Protein AF-A0A315VC39-F1 (afdb_monomer_lite)

Sequence (199 aa):
MATKISHNAKEEEEQSIMERCRGFKTTPVTDISVLEEKKDEMSTKMEMLIMETQAEFCKALEEVDGGTFKVNKWQRKEGSKQWWFGGGTDLTPVYIDREDAFLFHNTLKEACDKHHPKYYADFKKWYSSISDSDVSTSAYVYVEFNLMYDRGIKFGLSMPGCRVLMSLPLTARWEFMHEPGKGSREAEMLEVLRNPKEW

Organism: Gambusia affinis (NCBI:txid33528)

Foldseek 3Di:
DDDDDDPPPPPPPPPQLVVLQVLFPDHFPDDSVVLNVPVPDPVSVVSSVVRNVVSVVQVVVCVVVVDHDDDDDDDDPDDDDDDDDDDDDDDQDQFDDPVVVCVVLVVVCVVVVVPPNCVSVVVVVVVVVLLQPPQAHGLVSQVCCLVPPDPVSVVQVVDPPRDNCPSRDPDDDDDPPDDDDPPDRSVVSRVCSNPPDDD

InterPro domains:
  IPR001260 Coproporphyrinogen III oxidase, aerobic [PF01218] (80-126)
  IPR001260 Coproporphyrinogen III oxidase, aerobic [PF01218] (142-199)
  IPR001260 Coproporphyrinogen III oxidase, aerobic [PTHR10755] (142-199)
  IPR036406 Oxygen-dependent coproporphyrinogen III oxidase superfamily [G3DSA:3.40.1500.10] (3-79)
  IPR036406 Oxygen-dependent coproporphyrinogen III oxidase superfamily [G3DSA:3.40.1500.10] (80-132)
  IPR036406 Oxygen-dependent coproporphyrinogen III oxidase superfamily [G3DSA:3.40.1500.10] (140-199)
  IPR036406 Oxygen-dependent coproporphyrinogen III oxidase superfamily [SSF102886] (39-199)

Radius of gyration: 21.46 Å; chains: 1; bounding box: 67×35×52 Å

Secondary structure (DSSP, 8-state):
----------------HHHHGGGSSS--SS-HHHHHHTTTSHHHHHHHHHHHHHHHHHHHHHHHH---PPP-----S----------------SS--HHHHHHHHHHHHHHHHTT-TTHHHHHHHHHHHHH-S---STTHHHHHHHHHT-HHHHHHHTSTT---GGGS-S-----TT--PPTTSHHHHHHHHHHSPPP-

pLDDT: mean 80.98, std 16.84, range [29.36, 96.0]

Structure (mmCIF, N/CA/C/O backbone):
data_AF-A0A315VC39-F1
#
_entry.id   AF-A0A315VC39-F1
#
loop_
_atom_site.group_PDB
_atom_site.id
_atom_site.type_symbol
_atom_site.label_atom_id
_atom_site.label_alt_id
_atom_site.label_comp_id
_atom_site.label_asym_id
_atom_site.label_entity_id
_atom_site.label_seq_id
_atom_site.pdbx_PDB_ins_code
_atom_site.Cartn_x
_atom_site.Cartn_y
_atom_site.Cartn_z
_atom_site.occupancy
_atom_site.B_iso_or_equiv
_atom_site.auth_seq_id
_atom_site.auth_comp_id
_atom_site.auth_asym_id
_atom_site.auth_atom_id
_atom_site.pdbx_PDB_model_num
ATOM 1 N N . MET A 1 1 ? -40.434 -15.099 -20.530 1.00 34.69 1 MET A N 1
ATOM 2 C CA . MET A 1 1 ? -40.446 -15.807 -19.234 1.00 34.69 1 MET A CA 1
ATOM 3 C C . MET A 1 1 ? -39.282 -15.265 -18.427 1.00 34.69 1 MET A C 1
ATOM 5 O O . MET A 1 1 ? -38.144 -15.495 -18.804 1.00 34.69 1 MET A O 1
ATOM 9 N N . ALA A 1 2 ? -39.570 -14.416 -17.442 1.00 29.36 2 ALA A N 1
ATOM 10 C CA . ALA A 1 2 ? -38.561 -13.735 -16.641 1.00 29.36 2 ALA A CA 1
ATOM 11 C C . ALA A 1 2 ? -38.120 -14.659 -15.503 1.00 29.36 2 ALA A C 1
ATOM 13 O O . ALA A 1 2 ? -38.897 -14.939 -14.588 1.00 29.36 2 ALA A O 1
ATOM 14 N N . THR A 1 3 ? -36.892 -15.162 -15.580 1.00 30.89 3 THR A N 1
ATOM 15 C CA . THR A 1 3 ? -36.282 -15.937 -14.502 1.00 30.89 3 THR A CA 1
ATOM 16 C C . THR A 1 3 ? -35.921 -14.964 -13.384 1.00 30.89 3 THR A C 1
ATOM 18 O O . THR A 1 3 ? -34.994 -14.169 -13.516 1.00 30.89 3 THR A O 1
ATOM 21 N N . LYS A 1 4 ? -36.709 -14.976 -12.305 1.00 33.59 4 LYS A N 1
ATOM 22 C CA . LYS A 1 4 ? -36.406 -14.251 -11.068 1.00 33.59 4 LYS A CA 1
ATOM 23 C C . LYS A 1 4 ? -35.075 -14.765 -10.521 1.00 33.59 4 LYS A C 1
ATOM 25 O O . LYS A 1 4 ? -35.003 -15.899 -10.059 1.00 33.59 4 LYS A O 1
ATOM 30 N N . ILE A 1 5 ? -34.041 -13.932 -10.570 1.00 35.00 5 ILE A N 1
ATOM 31 C CA . ILE A 1 5 ? -32.823 -14.134 -9.786 1.00 35.00 5 ILE A CA 1
ATOM 32 C C . ILE A 1 5 ? -33.211 -13.820 -8.341 1.00 35.00 5 ILE A C 1
ATOM 34 O O . ILE A 1 5 ? -33.623 -12.704 -8.027 1.00 35.00 5 ILE A O 1
ATOM 38 N N . SER A 1 6 ? -33.177 -14.834 -7.480 1.00 30.20 6 SER A N 1
ATOM 39 C CA . SER A 1 6 ? -33.405 -14.671 -6.049 1.00 30.20 6 SER A CA 1
ATOM 40 C C . SER A 1 6 ? -32.338 -13.739 -5.481 1.00 30.20 6 SER A C 1
ATOM 42 O O . SER A 1 6 ? -31.152 -14.070 -5.509 1.00 30.20 6 SER A O 1
ATOM 44 N N . HIS A 1 7 ? -32.757 -12.596 -4.941 1.00 31.64 7 HIS A N 1
ATOM 45 C CA . HIS A 1 7 ? -31.944 -11.833 -4.002 1.00 31.64 7 HIS A CA 1
ATOM 46 C C . HIS A 1 7 ? -31.714 -12.707 -2.763 1.00 31.64 7 HIS A C 1
ATOM 48 O O . HIS A 1 7 ? -32.516 -12.700 -1.835 1.00 31.64 7 HIS A O 1
ATOM 54 N N . ASN A 1 8 ? -30.624 -13.473 -2.749 1.00 31.05 8 ASN A N 1
ATOM 55 C CA . ASN A 1 8 ? -30.029 -13.929 -1.500 1.00 31.05 8 ASN A CA 1
ATOM 56 C C . ASN A 1 8 ? -29.275 -12.731 -0.919 1.00 31.05 8 ASN A C 1
ATOM 58 O O . ASN A 1 8 ? -28.063 -12.603 -1.073 1.00 31.05 8 ASN A O 1
ATOM 62 N N . ALA A 1 9 ? -30.019 -11.820 -0.293 1.00 32.53 9 ALA A N 1
ATOM 63 C CA . ALA A 1 9 ? -29.452 -10.981 0.745 1.00 32.53 9 ALA A CA 1
ATOM 64 C C . ALA A 1 9 ? -29.111 -11.935 1.895 1.00 32.53 9 ALA A C 1
ATOM 66 O O . ALA A 1 9 ? -29.980 -12.324 2.670 1.00 32.53 9 ALA A O 1
ATOM 67 N N . LYS A 1 10 ? -27.866 -12.416 1.927 1.00 32.00 10 LYS A N 1
ATOM 68 C CA . LYS A 1 10 ? -27.321 -12.985 3.152 1.00 32.00 10 LYS A CA 1
ATOM 69 C C . LYS A 1 10 ? -27.254 -11.823 4.135 1.00 32.00 10 LYS A C 1
ATOM 71 O O . LYS A 1 10 ? -26.443 -10.922 3.953 1.00 32.00 10 LYS A O 1
ATOM 76 N N . GLU A 1 11 ? -28.154 -11.815 5.110 1.00 32.41 11 GLU A N 1
ATOM 77 C CA . GLU A 1 11 ? -27.909 -11.131 6.373 1.00 32.41 11 GLU A CA 1
ATOM 78 C C . GLU A 1 11 ? -26.616 -11.743 6.924 1.00 32.41 11 GLU A C 1
ATOM 80 O O . GLU A 1 11 ? -26.587 -12.905 7.330 1.00 32.41 11 GLU A O 1
ATOM 85 N N . GLU A 1 12 ? -25.507 -11.017 6.789 1.00 41.09 12 GLU A N 1
ATOM 86 C CA . GLU A 1 12 ? -24.265 -11.354 7.469 1.00 41.09 12 GLU A CA 1
ATOM 87 C C . GLU A 1 12 ? -24.552 -11.241 8.965 1.00 41.09 12 GLU A C 1
ATOM 89 O O . GLU A 1 12 ? -24.760 -10.148 9.489 1.00 41.09 12 GLU A O 1
ATOM 94 N N . GLU A 1 13 ? -24.648 -12.388 9.634 1.00 43.62 13 GLU A N 1
ATOM 95 C CA . GLU A 1 13 ? -24.664 -12.478 11.090 1.00 43.62 13 GLU A CA 1
ATOM 96 C C . GLU A 1 13 ? -23.461 -11.667 11.593 1.00 43.62 13 GLU A C 1
ATOM 98 O O . GLU A 1 13 ? -22.317 -12.007 11.283 1.00 43.62 13 GLU A O 1
ATOM 103 N N . GLU A 1 14 ? -23.718 -10.537 12.260 1.00 54.19 14 GLU A N 1
ATOM 104 C CA . GLU A 1 14 ? -22.685 -9.593 12.691 1.00 54.19 14 GLU A CA 1
ATOM 105 C C . GLU A 1 14 ? -21.798 -10.306 13.724 1.00 54.19 14 GLU A C 1
ATOM 107 O O . GLU A 1 14 ? -22.099 -10.329 14.919 1.00 54.19 14 GLU A O 1
ATOM 112 N N . GLN A 1 15 ? -20.740 -10.974 13.245 1.00 64.00 15 GLN A N 1
ATOM 113 C CA . GLN A 1 15 ? -19.794 -11.697 14.088 1.00 64.00 15 GLN A CA 1
ATOM 114 C C . GLN A 1 15 ? -19.289 -10.749 15.170 1.00 64.00 15 GLN A C 1
ATOM 116 O O . GLN A 1 15 ? -18.904 -9.609 14.886 1.00 64.00 15 GLN A O 1
ATOM 121 N N . SER A 1 16 ? -19.288 -11.226 16.418 1.00 83.88 16 SER A N 1
ATOM 122 C CA . SER A 1 16 ? -18.772 -10.452 17.545 1.00 83.88 16 SER A CA 1
ATOM 123 C C . SER A 1 16 ? -17.365 -9.945 17.215 1.00 83.88 16 SER A C 1
ATOM 125 O O . SER A 1 16 ? -16.544 -10.676 16.654 1.00 83.88 16 SER A O 1
ATOM 127 N N . ILE A 1 17 ? -17.066 -8.696 17.584 1.00 83.94 17 ILE A N 1
ATOM 128 C CA . ILE A 1 17 ? -15.733 -8.096 17.409 1.00 83.94 17 ILE A CA 1
ATOM 129 C C . ILE A 1 17 ? -14.657 -9.023 17.981 1.00 83.94 17 ILE A C 1
ATOM 131 O O . ILE A 1 17 ? -13.616 -9.219 17.358 1.00 83.94 17 ILE A O 1
ATOM 135 N N . MET A 1 18 ? -14.942 -9.674 19.110 1.00 85.38 18 MET A N 1
ATOM 136 C CA . MET A 1 18 ? -14.052 -10.650 19.728 1.00 85.38 18 MET A CA 1
ATOM 137 C C . MET A 1 18 ? -13.702 -11.827 18.806 1.00 85.38 18 MET A C 1
ATOM 139 O O . MET A 1 18 ? -12.571 -12.313 18.838 1.00 85.38 18 MET A O 1
ATOM 143 N N . GLU A 1 19 ? -14.647 -12.301 17.996 1.00 87.94 19 GLU A N 1
ATOM 144 C CA . GLU A 1 19 ? -14.419 -13.393 17.050 1.00 87.94 19 GLU A CA 1
ATOM 145 C C . GLU A 1 19 ? -13.561 -12.934 15.871 1.00 87.94 19 GLU A C 1
ATOM 147 O O . GLU A 1 19 ? -12.564 -13.586 15.556 1.00 87.94 19 GLU A O 1
ATOM 152 N N . ARG A 1 20 ? -13.862 -11.757 15.311 1.00 89.62 20 ARG A N 1
ATOM 153 C CA . ARG A 1 20 ? -13.064 -11.129 14.243 1.00 89.62 20 ARG A CA 1
ATOM 154 C C . ARG A 1 20 ? -11.616 -10.905 14.680 1.00 89.62 20 ARG A C 1
ATOM 156 O O . ARG A 1 20 ? -10.685 -11.228 13.944 1.00 89.62 20 ARG A O 1
ATOM 163 N N . CYS A 1 21 ? -11.407 -10.474 15.927 1.00 88.69 21 CYS A N 1
ATOM 164 C CA . CYS A 1 21 ? -10.072 -10.271 16.492 1.00 88.69 21 CYS A CA 1
ATOM 165 C C . CYS A 1 21 ? -9.205 -11.540 16.540 1.00 88.69 21 CYS A C 1
ATOM 167 O O . CYS A 1 21 ? -7.982 -11.422 16.610 1.00 88.69 21 CYS A O 1
ATOM 169 N N . ARG A 1 22 ? -9.787 -12.748 16.487 1.00 89.19 22 ARG A N 1
ATOM 170 C CA . ARG A 1 22 ? -9.010 -14.003 16.442 1.00 89.19 22 ARG A CA 1
ATOM 171 C C . ARG A 1 22 ? -8.258 -14.180 15.128 1.00 89.19 22 ARG A C 1
ATOM 173 O O . ARG A 1 22 ? -7.247 -14.875 15.110 1.00 89.19 22 ARG A O 1
ATOM 180 N N . GLY A 1 23 ? -8.743 -13.566 14.049 1.00 88.62 23 GLY A N 1
ATOM 181 C CA . GLY A 1 23 ? -8.080 -13.582 12.747 1.00 88.62 23 GLY A CA 1
ATOM 182 C C . GLY A 1 23 ? -6.867 -12.654 12.671 1.00 88.62 23 GLY A C 1
ATOM 183 O O . GLY A 1 23 ? -6.089 -12.747 11.725 1.00 88.62 23 GLY A O 1
ATOM 184 N N . PHE A 1 24 ? -6.684 -11.761 13.646 1.00 92.31 24 PHE A N 1
ATOM 185 C CA . PHE A 1 24 ? -5.644 -10.741 13.588 1.00 92.31 24 PHE A CA 1
ATOM 186 C C . PHE A 1 24 ? -4.269 -11.297 13.939 1.00 92.31 24 PHE A C 1
ATOM 188 O O . PHE A 1 24 ? -4.113 -12.203 14.755 1.00 92.31 24 PHE A O 1
ATOM 195 N N . LYS A 1 25 ? -3.230 -10.670 13.381 1.00 89.38 25 LYS A N 1
ATOM 196 C CA . LYS A 1 25 ? -1.835 -10.966 13.737 1.00 89.38 25 LYS A CA 1
ATOM 197 C C . LYS A 1 25 ? -1.485 -10.538 15.170 1.00 89.38 25 LYS A C 1
ATOM 199 O O . LYS A 1 25 ? -0.493 -11.005 15.723 1.00 89.38 25 LYS A O 1
ATOM 204 N N . THR A 1 26 ? -2.262 -9.634 15.769 1.00 91.19 26 THR A N 1
ATOM 205 C CA . THR A 1 26 ? -2.073 -9.142 17.141 1.00 91.19 26 THR A CA 1
ATOM 206 C C . THR A 1 26 ? -3.379 -8.633 17.738 1.00 91.19 26 THR A C 1
ATOM 208 O O . THR A 1 26 ? -4.357 -8.433 17.023 1.00 91.19 26 THR A O 1
ATOM 211 N N . THR A 1 27 ? -3.393 -8.387 19.049 1.00 90.50 27 THR A N 1
ATOM 212 C CA . THR A 1 27 ? -4.543 -7.763 19.713 1.00 90.50 27 THR A CA 1
ATOM 213 C C . THR A 1 27 ? -4.715 -6.309 19.264 1.00 90.50 27 THR A C 1
ATOM 215 O O . THR A 1 27 ? -3.698 -5.629 19.062 1.00 90.50 27 THR A O 1
ATOM 218 N N . PRO A 1 28 ? -5.958 -5.798 19.170 1.00 90.62 28 PRO A N 1
ATOM 219 C CA . PRO A 1 28 ? -6.212 -4.415 18.774 1.00 90.62 28 PRO A CA 1
ATOM 220 C C . PRO A 1 28 ? -5.494 -3.372 19.624 1.00 90.62 28 PRO A C 1
ATOM 222 O O . PRO A 1 28 ? -5.026 -3.653 20.735 1.00 90.62 28 PRO A O 1
ATOM 225 N N . VAL A 1 29 ? -5.319 -2.177 19.061 1.00 89.06 29 VAL A N 1
ATOM 226 C CA . VAL A 1 29 ? -4.661 -1.069 19.763 1.00 89.06 29 VAL A CA 1
ATOM 227 C C . VAL A 1 29 ? -5.570 -0.580 20.882 1.00 89.06 29 VAL A C 1
ATOM 229 O O . VAL A 1 29 ? -5.093 -0.366 21.997 1.00 89.06 29 VAL A O 1
ATOM 232 N N . THR A 1 30 ? -6.860 -0.455 20.586 1.00 89.25 30 THR A N 1
ATOM 233 C CA . THR A 1 30 ? -7.917 -0.136 21.543 1.00 89.25 30 THR A CA 1
ATOM 234 C C . THR A 1 30 ? -8.404 -1.405 22.247 1.00 89.25 30 THR A C 1
ATOM 236 O O . THR A 1 30 ? -8.471 -2.476 21.647 1.00 89.25 30 THR A O 1
ATOM 239 N N . ASP A 1 31 ? -8.758 -1.309 23.529 1.00 90.25 31 ASP A N 1
ATOM 240 C CA . ASP A 1 31 ? -9.320 -2.443 24.268 1.00 90.25 31 ASP A CA 1
ATOM 241 C C . ASP A 1 31 ? -10.616 -2.961 23.625 1.00 90.25 31 ASP A C 1
ATOM 243 O O . ASP A 1 31 ? -11.494 -2.186 23.242 1.00 90.25 31 ASP A O 1
ATOM 247 N N . ILE A 1 32 ? -10.759 -4.289 23.554 1.00 90.25 32 ILE A N 1
ATOM 248 C CA . ILE A 1 32 ? -11.881 -4.958 22.869 1.00 90.25 32 ILE A CA 1
ATOM 249 C C . ILE A 1 32 ? -13.232 -4.539 23.461 1.00 90.25 32 ILE A C 1
ATOM 251 O O . ILE A 1 32 ? -14.173 -4.308 22.712 1.00 90.25 32 ILE A O 1
ATOM 255 N N . SER A 1 33 ? -13.321 -4.360 24.782 1.00 91.31 33 SER A N 1
ATOM 256 C CA . SER A 1 33 ? -14.550 -3.896 25.439 1.00 91.31 33 SER A CA 1
ATOM 257 C C . SER A 1 33 ? -14.991 -2.511 24.959 1.00 91.31 33 SER A C 1
ATOM 259 O O . SER A 1 33 ? -16.181 -2.265 24.786 1.00 91.31 33 SER A O 1
ATOM 261 N N . VAL A 1 34 ? -14.037 -1.613 24.698 1.00 91.56 34 VAL A N 1
ATOM 262 C CA . VAL A 1 34 ? -14.310 -0.264 24.186 1.00 91.56 34 VAL A CA 1
ATOM 263 C C . VAL A 1 34 ? -14.722 -0.319 22.717 1.00 91.56 34 VAL A C 1
ATOM 265 O O . VAL A 1 34 ? -15.595 0.441 22.298 1.00 91.56 34 VAL A O 1
ATOM 268 N N . LEU A 1 35 ? -14.120 -1.221 21.935 1.00 90.88 35 LEU A N 1
ATOM 269 C CA . LEU A 1 35 ? -14.520 -1.458 20.547 1.00 90.88 35 LEU A CA 1
ATOM 270 C C . LEU A 1 35 ? -15.945 -2.024 20.472 1.00 90.88 35 LEU A C 1
ATOM 272 O O . LEU A 1 35 ? -16.724 -1.586 19.633 1.00 90.88 35 LEU A O 1
ATOM 276 N N . GLU A 1 36 ? -16.318 -2.933 21.372 1.00 91.19 36 GLU A N 1
ATOM 277 C CA . GLU A 1 36 ? -17.686 -3.459 21.464 1.00 91.19 36 GLU A CA 1
ATOM 278 C C . GLU A 1 36 ? -18.698 -2.380 21.860 1.00 91.19 36 GLU A C 1
ATOM 280 O O . GLU A 1 36 ? -19.743 -2.260 21.219 1.00 91.19 36 GLU A O 1
ATOM 285 N N . GLU A 1 37 ? -18.375 -1.550 22.855 1.00 93.00 37 GLU A N 1
ATOM 286 C CA . GLU A 1 37 ? -19.230 -0.433 23.275 1.00 93.00 37 GLU A CA 1
ATOM 287 C C . GLU A 1 37 ? -19.446 0.579 22.138 1.00 93.00 37 GLU A C 1
ATOM 289 O O . GLU A 1 37 ? -20.543 1.107 21.960 1.00 93.00 37 GLU A O 1
ATOM 294 N N . LYS A 1 38 ? -18.402 0.840 21.344 1.00 92.81 38 LYS A N 1
ATOM 295 C CA . LYS A 1 38 ? -18.392 1.852 20.279 1.00 92.81 38 LYS A CA 1
ATOM 296 C C . LYS A 1 38 ? -18.348 1.233 18.888 1.00 92.81 38 LYS A C 1
ATOM 298 O O . LYS A 1 38 ? -17.705 1.791 17.998 1.00 92.81 38 LYS A O 1
ATOM 303 N N . LYS A 1 39 ? -19.018 0.098 18.681 1.00 91.06 39 LYS A N 1
ATOM 304 C CA . LYS A 1 39 ? -18.953 -0.656 17.415 1.00 91.06 39 LYS A CA 1
ATOM 305 C C . LYS A 1 39 ? -19.370 0.157 16.186 1.00 91.06 39 LYS A C 1
ATOM 307 O O . LYS A 1 39 ? -18.843 -0.040 15.093 1.00 91.06 39 LYS A O 1
ATOM 312 N N . ASP A 1 40 ? -20.282 1.108 16.374 1.00 91.00 40 ASP A N 1
ATOM 313 C CA . ASP A 1 40 ? -20.830 1.915 15.287 1.00 91.00 40 ASP A CA 1
ATOM 314 C C . ASP A 1 40 ? -19.989 3.141 14.926 1.00 91.00 40 ASP A C 1
ATOM 316 O O . ASP A 1 40 ? -20.160 3.693 13.832 1.00 91.00 40 ASP A O 1
ATOM 320 N N . GLU A 1 41 ? -19.055 3.525 15.799 1.00 92.75 41 GLU A N 1
ATOM 321 C CA . GLU A 1 41 ? -18.176 4.671 15.598 1.00 92.75 41 GLU A CA 1
ATOM 322 C C . GLU A 1 41 ? -17.185 4.420 14.460 1.00 92.75 41 GLU A C 1
ATOM 324 O O . GLU A 1 41 ? -16.603 3.340 14.317 1.00 92.75 41 GLU A O 1
ATOM 329 N N . MET A 1 42 ? -16.932 5.463 13.667 1.00 90.38 42 MET A N 1
ATOM 330 C CA . MET A 1 42 ? -16.032 5.373 12.515 1.00 90.38 42 MET A CA 1
ATOM 331 C C . MET A 1 42 ? -14.609 4.969 12.923 1.00 90.38 42 MET A C 1
ATOM 333 O O . MET A 1 42 ? -13.941 4.247 12.190 1.00 90.38 42 MET A O 1
ATOM 337 N N . SER A 1 43 ? -14.151 5.387 14.108 1.00 89.94 43 SER A N 1
ATOM 338 C CA . SER A 1 43 ? -12.844 4.988 14.639 1.00 89.94 43 SER A CA 1
ATOM 339 C C . SER A 1 43 ? -12.735 3.481 14.851 1.00 89.94 43 SER A C 1
ATOM 341 O O . SER A 1 43 ? -11.712 2.897 14.512 1.00 89.94 43 SER A O 1
ATOM 343 N N . THR A 1 44 ? -13.792 2.855 15.372 1.00 91.94 44 THR A N 1
ATOM 344 C CA . THR A 1 44 ? -13.836 1.410 15.619 1.00 91.94 44 THR A CA 1
ATOM 345 C C . THR A 1 44 ? -13.893 0.653 14.302 1.00 91.94 44 THR A C 1
ATOM 347 O O . THR A 1 44 ? -13.102 -0.258 14.077 1.00 91.94 44 THR A O 1
ATOM 350 N N . LYS A 1 45 ? -14.770 1.087 13.390 1.00 93.38 45 LYS A N 1
ATOM 351 C CA . LYS A 1 45 ? -14.894 0.501 12.049 1.00 93.38 45 LYS A CA 1
ATOM 352 C C . LYS A 1 45 ? -13.577 0.568 11.277 1.00 93.38 45 LYS A C 1
ATOM 354 O O . LYS A 1 45 ? -13.176 -0.424 10.677 1.00 93.38 45 LYS A O 1
ATOM 359 N N . MET A 1 46 ? -12.883 1.706 11.337 1.00 93.50 46 MET A N 1
ATOM 360 C CA . MET A 1 46 ? -11.596 1.887 10.667 1.00 93.50 46 MET A CA 1
ATOM 361 C C . MET A 1 46 ? -10.475 1.071 11.319 1.00 93.50 46 MET A C 1
ATOM 363 O O . MET A 1 46 ? -9.669 0.488 10.600 1.00 93.50 46 MET A O 1
ATOM 367 N N . GLU A 1 47 ? -10.415 0.994 12.654 1.00 92.62 47 GLU A N 1
ATOM 368 C CA . GLU A 1 47 ? -9.428 0.147 13.340 1.00 92.62 47 GLU A CA 1
ATOM 369 C C . GLU A 1 47 ? -9.604 -1.321 12.937 1.00 92.62 47 GLU A C 1
ATOM 371 O O . GLU A 1 47 ? -8.637 -1.956 12.518 1.00 92.62 47 GLU A O 1
ATOM 376 N N . MET A 1 48 ? -10.842 -1.824 12.958 1.00 92.88 48 MET A N 1
ATOM 377 C CA . MET A 1 48 ? -11.149 -3.192 12.535 1.00 92.88 48 MET A CA 1
ATOM 378 C C . MET A 1 48 ? -10.780 -3.433 11.068 1.00 92.88 48 MET A C 1
ATOM 380 O O . MET A 1 48 ? -10.078 -4.398 10.782 1.00 92.88 48 MET A O 1
ATOM 384 N N . LEU A 1 49 ? -11.150 -2.520 10.161 1.00 94.00 49 LEU A N 1
ATOM 385 C CA . LEU A 1 49 ? -10.808 -2.611 8.737 1.00 94.00 49 LEU A CA 1
ATOM 386 C C . LEU A 1 49 ? -9.292 -2.696 8.507 1.00 94.00 49 LEU A C 1
ATOM 388 O O . LEU A 1 49 ? -8.828 -3.537 7.738 1.00 94.00 49 LEU A O 1
ATOM 392 N N . ILE A 1 50 ? -8.507 -1.834 9.165 1.00 93.38 50 ILE A N 1
ATOM 393 C CA . ILE A 1 50 ? -7.042 -1.822 9.026 1.00 93.38 50 ILE A CA 1
ATOM 394 C C . ILE A 1 50 ? -6.445 -3.137 9.533 1.00 93.38 50 ILE A C 1
ATOM 396 O O . ILE A 1 50 ? -5.545 -3.689 8.900 1.00 93.38 50 ILE A O 1
ATOM 400 N N . MET A 1 51 ? -6.925 -3.638 10.672 1.00 92.81 51 MET A N 1
ATOM 401 C CA . MET A 1 51 ? -6.419 -4.877 11.262 1.00 92.81 51 MET A CA 1
ATOM 402 C C . MET A 1 51 ? -6.769 -6.114 10.436 1.00 92.81 51 MET A C 1
ATOM 404 O O . MET A 1 51 ? -5.918 -6.988 10.268 1.00 92.81 51 MET A O 1
ATOM 408 N N . GLU A 1 52 ? -7.981 -6.166 9.889 1.00 94.12 52 GLU A N 1
ATOM 409 C CA . GLU A 1 52 ? -8.423 -7.214 8.963 1.00 94.12 52 GLU A CA 1
ATOM 410 C C . GLU A 1 52 ? -7.573 -7.211 7.704 1.00 94.12 52 GLU A C 1
ATOM 412 O O . GLU A 1 52 ? -6.945 -8.218 7.382 1.00 94.12 52 GLU A O 1
ATOM 417 N N . THR A 1 53 ? -7.450 -6.044 7.072 1.00 93.75 53 THR A N 1
ATOM 418 C CA . THR A 1 53 ? -6.644 -5.873 5.860 1.00 93.75 53 THR A CA 1
ATOM 419 C C . THR A 1 53 ? -5.188 -6.271 6.111 1.00 93.75 53 THR A C 1
ATOM 421 O O . THR A 1 53 ? -4.586 -6.969 5.298 1.00 93.75 53 THR A O 1
ATOM 424 N N . GLN A 1 54 ? -4.608 -5.888 7.257 1.00 94.50 54 GLN A N 1
ATOM 425 C CA . GLN A 1 54 ? -3.255 -6.304 7.636 1.00 94.50 54 GLN A CA 1
ATOM 426 C C . GLN A 1 54 ? -3.144 -7.828 7.746 1.00 94.50 54 GLN A C 1
ATOM 428 O O . GLN A 1 54 ? -2.178 -8.412 7.256 1.00 94.50 54 GLN A O 1
ATOM 433 N N . ALA A 1 55 ? -4.094 -8.469 8.425 1.00 93.88 55 ALA A N 1
ATOM 434 C CA . ALA A 1 55 ? -4.061 -9.906 8.644 1.00 93.88 55 ALA A CA 1
ATOM 435 C C . ALA A 1 55 ? -4.193 -10.682 7.329 1.00 93.88 55 ALA A C 1
ATOM 437 O O . ALA A 1 55 ? -3.403 -11.597 7.088 1.00 93.88 55 ALA A O 1
ATOM 438 N N . GLU A 1 56 ? -5.133 -10.279 6.473 1.00 95.12 56 GLU A N 1
ATOM 439 C CA . GLU A 1 56 ? -5.342 -10.856 5.144 1.00 95.12 56 GLU A CA 1
ATOM 440 C C . GLU A 1 56 ? -4.108 -10.686 4.260 1.00 95.12 56 GLU A C 1
ATOM 442 O O . GLU A 1 56 ? -3.628 -11.661 3.683 1.00 95.12 56 GLU A O 1
ATOM 447 N N . PHE A 1 57 ? -3.534 -9.481 4.221 1.00 94.50 57 PHE A N 1
ATOM 448 C CA . PHE A 1 57 ? -2.357 -9.199 3.405 1.00 94.50 57 PHE A CA 1
ATOM 449 C C . PHE A 1 57 ? -1.133 -9.994 3.869 1.00 94.50 57 PHE A C 1
ATOM 451 O O . PHE A 1 57 ? -0.457 -10.630 3.061 1.00 94.50 57 PHE A O 1
ATOM 458 N N . CYS A 1 58 ? -0.864 -10.027 5.179 1.00 93.69 58 CYS A N 1
ATOM 459 C CA . CYS A 1 58 ? 0.228 -10.836 5.714 1.00 93.69 58 CYS A CA 1
ATOM 460 C C . CYS A 1 58 ? 0.017 -12.324 5.431 1.00 93.69 58 CYS A C 1
ATOM 462 O O . CYS A 1 58 ? 0.975 -13.001 5.080 1.00 93.69 58 CYS A O 1
ATOM 464 N N . LYS A 1 59 ? -1.210 -12.837 5.572 1.00 94.62 59 LYS A N 1
ATOM 465 C CA . LYS A 1 59 ? -1.516 -14.241 5.281 1.00 94.62 59 LYS A CA 1
ATOM 466 C C . LYS A 1 59 ? -1.273 -14.571 3.806 1.00 94.62 59 LYS A C 1
ATOM 468 O O . LYS A 1 59 ? -0.579 -15.540 3.523 1.00 94.62 59 LYS A O 1
ATOM 473 N N . ALA A 1 60 ? -1.781 -13.747 2.890 1.00 95.62 60 ALA A N 1
ATOM 474 C CA . ALA A 1 60 ? -1.589 -13.940 1.454 1.00 95.62 60 ALA A CA 1
ATOM 475 C C . ALA A 1 60 ? -0.100 -13.935 1.065 1.00 95.62 60 ALA A C 1
ATOM 477 O O . ALA A 1 60 ? 0.334 -14.760 0.267 1.00 95.62 60 ALA A O 1
ATOM 478 N N . LEU A 1 61 ? 0.705 -13.051 1.665 1.00 94.31 61 LEU A N 1
ATOM 479 C CA . LEU A 1 61 ? 2.150 -13.022 1.424 1.00 94.31 61 LEU A CA 1
ATOM 480 C C . LEU A 1 61 ? 2.883 -14.235 2.013 1.00 94.31 61 LEU A C 1
ATOM 482 O O . LEU A 1 61 ? 3.769 -14.776 1.359 1.00 94.31 61 LEU A O 1
ATOM 486 N N . GLU A 1 62 ? 2.523 -14.684 3.217 1.00 94.56 62 GLU A N 1
ATOM 487 C CA . GLU A 1 62 ? 3.120 -15.881 3.833 1.00 94.56 62 GLU A CA 1
ATOM 488 C C . GLU A 1 62 ? 2.815 -17.155 3.033 1.00 94.56 62 GLU A C 1
ATOM 490 O O . GLU A 1 62 ? 3.670 -18.031 2.933 1.00 94.56 62 GLU A O 1
ATOM 495 N N . GLU A 1 63 ? 1.629 -17.252 2.424 1.00 95.75 63 GLU A N 1
ATOM 496 C CA . GLU A 1 63 ? 1.262 -18.370 1.544 1.00 95.75 63 GLU A CA 1
ATOM 497 C C . GLU A 1 63 ? 2.128 -18.430 0.277 1.00 95.75 63 GLU A C 1
ATOM 499 O O . GLU A 1 63 ? 2.433 -19.521 -0.204 1.00 95.75 63 GLU A O 1
ATOM 504 N N . VAL A 1 64 ? 2.553 -17.274 -0.242 1.00 95.12 64 VAL A N 1
ATOM 505 C CA . VAL A 1 64 ? 3.408 -17.181 -1.436 1.00 95.12 64 VAL A CA 1
ATOM 506 C C . VAL A 1 64 ? 4.890 -17.371 -1.096 1.00 95.12 64 VAL A C 1
ATOM 508 O O . VAL A 1 64 ? 5.592 -18.086 -1.807 1.00 95.12 64 VAL A O 1
ATOM 511 N N . ASP A 1 65 ? 5.374 -16.740 -0.024 1.00 92.31 65 ASP A N 1
ATOM 512 C CA . ASP A 1 65 ? 6.802 -16.694 0.336 1.00 92.31 65 ASP A CA 1
ATOM 513 C C . ASP A 1 65 ? 7.236 -17.876 1.231 1.00 92.31 65 ASP A C 1
ATOM 515 O O . ASP A 1 65 ? 8.418 -18.193 1.354 1.00 92.31 65 ASP A O 1
ATOM 519 N N . GLY A 1 66 ? 6.288 -18.548 1.894 1.00 90.62 66 GLY A N 1
ATOM 520 C CA . GLY A 1 66 ? 6.552 -19.647 2.833 1.00 90.62 66 GLY A CA 1
ATOM 521 C C . GLY A 1 66 ? 7.195 -19.216 4.162 1.00 90.62 66 GLY A C 1
ATOM 522 O O . GLY A 1 66 ? 7.520 -20.064 4.998 1.00 90.62 66 GLY A O 1
ATOM 523 N N . GLY A 1 67 ? 7.399 -17.911 4.365 1.00 91.25 67 GLY A N 1
ATOM 524 C CA . GLY A 1 67 ? 7.899 -17.312 5.602 1.00 91.25 67 GLY A CA 1
ATOM 525 C C . GLY A 1 67 ? 6.791 -16.954 6.598 1.00 91.25 67 GLY A C 1
ATOM 526 O O . GLY A 1 67 ? 5.611 -17.186 6.364 1.00 91.25 67 GLY A O 1
ATOM 527 N N . THR A 1 68 ? 7.176 -16.354 7.728 1.00 92.06 68 THR A N 1
ATOM 528 C CA . THR A 1 68 ? 6.232 -15.798 8.717 1.00 92.06 68 THR A CA 1
ATOM 529 C C . THR A 1 68 ? 6.647 -14.394 9.133 1.00 92.06 68 THR A C 1
ATOM 531 O O . THR A 1 68 ? 7.821 -14.167 9.453 1.00 92.06 68 THR A O 1
ATOM 534 N N . PHE A 1 69 ? 5.696 -13.464 9.219 1.00 93.06 69 PHE A N 1
ATOM 535 C CA . PHE A 1 69 ? 5.968 -12.109 9.696 1.00 93.06 69 PHE A CA 1
ATOM 536 C C . PHE A 1 69 ? 6.219 -12.078 11.207 1.00 93.06 69 PHE A C 1
ATOM 538 O O . PHE A 1 69 ? 5.470 -12.638 12.009 1.00 93.06 69 PHE A O 1
ATOM 545 N N . LYS A 1 70 ? 7.255 -11.341 11.622 1.00 92.50 70 LYS A N 1
ATOM 546 C CA . LYS A 1 70 ? 7.488 -11.027 13.037 1.00 92.50 70 LYS A CA 1
ATOM 547 C C . LYS A 1 70 ? 6.631 -9.835 13.445 1.00 92.50 70 LYS A C 1
ATOM 549 O O . LYS A 1 70 ? 6.817 -8.727 12.948 1.00 92.50 70 LYS A O 1
ATOM 554 N N . VAL A 1 71 ? 5.727 -10.058 14.389 1.00 91.06 71 VAL A N 1
ATOM 555 C CA . VAL A 1 71 ? 4.794 -9.038 14.872 1.00 91.06 71 VAL A CA 1
ATOM 556 C C . VAL A 1 71 ? 5.440 -8.211 15.986 1.00 91.06 71 VAL A C 1
ATOM 558 O O . VAL A 1 71 ? 5.916 -8.757 16.979 1.00 91.06 71 VAL A O 1
ATOM 561 N N . ASN A 1 72 ? 5.436 -6.883 15.843 1.00 87.94 72 ASN A N 1
ATOM 562 C CA . ASN A 1 72 ? 5.943 -5.949 16.852 1.00 87.94 72 ASN A CA 1
ATOM 563 C C . ASN A 1 72 ? 4.882 -4.886 17.184 1.00 87.94 72 ASN A C 1
ATOM 565 O O . ASN A 1 72 ? 4.676 -3.944 16.417 1.00 87.94 72 ASN A O 1
ATOM 569 N N . LYS A 1 73 ? 4.216 -5.044 18.334 1.00 87.19 73 LYS A N 1
ATOM 570 C CA . LYS A 1 73 ? 3.234 -4.088 18.867 1.00 87.19 73 LYS A CA 1
ATOM 571 C C . LYS A 1 73 ? 3.925 -3.081 19.788 1.00 87.19 73 LYS A C 1
ATOM 573 O O . LYS A 1 73 ? 4.720 -3.460 20.643 1.00 87.19 73 LYS A O 1
ATOM 578 N N . TRP A 1 74 ? 3.593 -1.802 19.639 1.00 83.88 74 TRP A N 1
ATOM 579 C CA . TRP A 1 74 ? 4.213 -0.703 20.379 1.00 83.88 74 TRP A CA 1
ATOM 580 C C . TRP A 1 74 ? 3.185 0.395 20.693 1.00 83.88 74 TRP A C 1
ATOM 582 O O . TRP A 1 74 ? 2.124 0.451 20.076 1.00 83.88 74 TRP A O 1
ATOM 592 N N . GLN A 1 75 ? 3.481 1.251 21.675 1.00 80.81 75 GLN A N 1
ATOM 593 C CA . GLN A 1 75 ? 2.578 2.307 22.153 1.00 80.81 75 GLN A CA 1
ATOM 594 C C . GLN A 1 75 ? 3.315 3.642 22.317 1.00 80.81 75 GLN A C 1
ATOM 596 O O . GLN A 1 75 ? 4.532 3.674 22.521 1.00 80.81 75 GLN A O 1
ATOM 601 N N . ARG A 1 76 ? 2.567 4.751 22.254 1.00 78.25 76 ARG A N 1
ATOM 602 C CA . ARG A 1 76 ? 3.053 6.116 22.519 1.00 78.25 76 ARG A CA 1
ATOM 603 C C . ARG A 1 76 ? 2.302 6.754 23.671 1.00 78.25 76 ARG A C 1
ATOM 605 O O . ARG A 1 76 ? 1.133 6.460 23.884 1.00 78.25 76 ARG A O 1
ATOM 612 N N . LYS A 1 77 ? 2.979 7.672 24.364 1.00 77.62 77 LYS A N 1
ATOM 613 C CA . LYS A 1 77 ? 2.390 8.471 25.446 1.00 77.62 77 LYS A CA 1
ATOM 614 C C . LYS A 1 77 ? 1.583 9.676 24.943 1.00 77.62 77 LYS A C 1
ATOM 616 O O . LYS A 1 77 ? 0.699 10.127 25.656 1.00 77.62 77 LYS A O 1
ATOM 621 N N . GLU A 1 78 ? 1.866 10.179 23.740 1.00 73.94 78 GLU A N 1
ATOM 622 C CA . GLU A 1 78 ? 1.273 11.412 23.201 1.00 73.94 78 GLU A CA 1
ATOM 623 C C . GLU A 1 78 ? 0.734 11.235 21.773 1.00 73.94 78 GLU A C 1
ATOM 625 O O . GLU A 1 78 ? 1.314 10.511 20.959 1.00 73.94 78 GLU A O 1
ATOM 630 N N . GLY A 1 79 ? -0.365 11.940 21.482 1.00 64.50 79 GLY A N 1
ATOM 631 C CA . GLY A 1 79 ? -0.977 12.081 20.160 1.00 64.50 79 GLY A CA 1
ATOM 632 C C . GLY A 1 79 ? -2.241 12.945 20.229 1.00 64.50 79 GLY A C 1
ATOM 633 O O . GLY A 1 79 ? -3.168 12.632 20.976 1.00 64.50 79 GLY A O 1
ATOM 634 N N . SER A 1 80 ? -2.289 14.048 19.479 1.00 57.88 80 SER A N 1
ATOM 635 C CA . SER A 1 80 ? -3.510 14.844 19.316 1.00 57.88 80 SER A CA 1
ATOM 636 C C . SER A 1 80 ? -4.438 14.178 18.294 1.00 57.88 80 SER A C 1
ATOM 638 O O . SER A 1 80 ? -3.985 13.624 17.293 1.00 57.88 80 SER A O 1
ATOM 640 N N . LYS A 1 81 ? -5.753 14.200 18.546 1.00 57.62 81 LYS A N 1
ATOM 641 C CA . LYS A 1 81 ? -6.747 13.594 17.647 1.00 57.62 81 LYS A CA 1
ATOM 642 C C . LYS A 1 81 ? -7.206 14.609 16.600 1.00 57.62 81 LYS A C 1
ATOM 644 O O . LYS A 1 81 ? -7.946 15.535 16.918 1.00 57.62 81 LYS A O 1
ATOM 649 N N . GLN A 1 82 ? -6.795 14.401 15.355 1.00 53.81 82 GLN A N 1
ATOM 650 C CA . GLN A 1 82 ? -7.396 14.989 14.154 1.00 53.81 82 GLN A CA 1
ATOM 651 C C . GLN A 1 82 ? -7.644 13.862 13.146 1.00 53.81 82 GLN A C 1
ATOM 653 O O . GLN A 1 82 ? -6.939 12.854 13.187 1.00 53.81 82 GLN A O 1
ATOM 658 N N . TRP A 1 83 ? -8.660 13.993 12.289 1.00 60.19 83 TRP A N 1
ATOM 659 C CA . TRP A 1 83 ? -9.054 12.923 11.371 1.00 60.19 83 TRP A CA 1
ATOM 660 C C . TRP A 1 83 ? -9.248 13.430 9.943 1.00 60.19 83 TRP A C 1
ATOM 662 O O . TRP A 1 83 ? -9.868 14.460 9.697 1.00 60.19 83 TRP A O 1
ATOM 672 N N . TRP A 1 84 ? -8.710 12.662 9.006 1.00 69.69 84 TRP A N 1
ATOM 673 C CA . TRP A 1 84 ? -8.978 12.706 7.576 1.00 69.69 84 TRP A CA 1
ATOM 674 C C . TRP A 1 84 ? -8.687 11.304 7.037 1.00 69.69 84 TRP A C 1
ATOM 676 O O . TR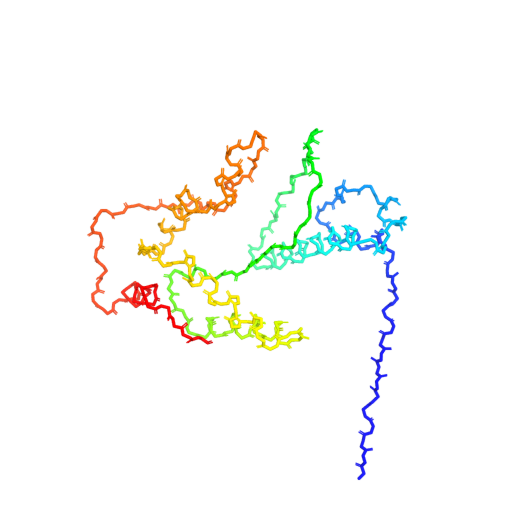P A 1 84 ? -7.834 10.596 7.576 1.00 69.69 84 TRP A O 1
ATOM 686 N N . PHE A 1 85 ? -9.386 10.889 5.985 1.00 84.00 85 PHE A N 1
ATOM 687 C CA . PHE A 1 85 ? -8.997 9.687 5.254 1.00 84.00 85 PHE A CA 1
ATOM 688 C C . PHE A 1 85 ? -7.904 10.051 4.255 1.00 84.00 85 PHE A C 1
ATOM 690 O O . PHE A 1 85 ? -7.957 11.095 3.606 1.00 84.00 85 PHE A O 1
ATOM 697 N N . GLY A 1 86 ? -6.902 9.192 4.148 1.00 81.56 86 GLY A N 1
ATOM 698 C CA . GLY A 1 86 ? -5.820 9.330 3.189 1.00 81.56 86 GLY A CA 1
ATOM 699 C C . GLY A 1 86 ? -5.209 7.963 2.947 1.00 81.56 86 GLY A C 1
ATOM 700 O O . GLY A 1 86 ? -5.012 7.196 3.885 1.00 81.56 86 GLY A O 1
ATOM 701 N N . GLY A 1 87 ? -4.952 7.653 1.686 1.00 85.81 87 GLY A N 1
ATOM 702 C CA . GLY A 1 87 ? -4.417 6.371 1.271 1.00 85.81 87 GLY A CA 1
ATOM 703 C C . GLY A 1 87 ? -4.245 6.332 -0.238 1.00 85.81 87 GLY A C 1
ATOM 704 O O . GLY A 1 87 ? -4.707 7.217 -0.957 1.00 85.81 87 GLY A O 1
ATOM 705 N N . GLY A 1 88 ? -3.555 5.304 -0.695 1.00 85.88 88 GLY A N 1
ATOM 706 C CA . GLY A 1 88 ? -3.273 5.051 -2.094 1.00 85.88 88 GLY A CA 1
ATOM 707 C C . GLY A 1 88 ? -2.581 3.706 -2.213 1.00 85.88 88 GLY A C 1
ATOM 708 O O . GLY A 1 88 ? -2.118 3.136 -1.224 1.00 85.88 88 GLY A O 1
ATOM 709 N N . THR A 1 89 ? -2.554 3.171 -3.418 1.00 87.06 89 THR A N 1
ATOM 710 C CA . THR A 1 89 ? -1.810 1.960 -3.735 1.00 87.06 89 THR A CA 1
ATOM 711 C C . THR A 1 89 ? -1.216 2.163 -5.110 1.00 87.06 89 THR A C 1
ATOM 713 O O . THR A 1 89 ? -1.914 2.571 -6.038 1.00 87.06 89 THR A O 1
ATOM 716 N N . ASP A 1 90 ? 0.080 1.921 -5.209 1.00 86.81 90 ASP A N 1
ATOM 717 C CA . ASP A 1 90 ? 0.869 2.100 -6.413 1.00 86.81 90 ASP A CA 1
ATOM 718 C C . ASP A 1 90 ? 1.708 0.856 -6.695 1.00 86.81 90 ASP A C 1
ATOM 720 O O . ASP A 1 90 ? 1.973 0.039 -5.810 1.00 86.81 90 ASP A O 1
ATOM 724 N N . LEU A 1 91 ? 2.087 0.702 -7.961 1.00 85.94 91 LEU A N 1
ATOM 725 C CA . LEU A 1 91 ? 2.915 -0.393 -8.435 1.00 85.94 91 LEU A CA 1
ATOM 726 C C . LEU A 1 91 ? 4.238 0.183 -8.935 1.00 85.94 91 LEU A C 1
ATOM 728 O O . LEU A 1 91 ? 4.254 1.021 -9.833 1.00 85.94 91 LEU A O 1
ATOM 732 N N . THR A 1 92 ? 5.349 -0.300 -8.378 1.00 85.69 92 THR A N 1
ATOM 733 C CA . THR A 1 92 ? 6.707 0.080 -8.798 1.00 85.69 92 THR A CA 1
ATOM 734 C C . THR A 1 92 ? 7.420 -1.147 -9.376 1.00 85.69 92 THR A C 1
ATOM 736 O O . THR A 1 92 ? 8.179 -1.812 -8.664 1.00 85.69 92 THR A O 1
ATOM 739 N N . PRO A 1 93 ? 7.161 -1.516 -10.644 1.00 85.81 93 PRO A N 1
ATOM 740 C CA . PRO A 1 93 ? 7.780 -2.692 -11.232 1.00 85.81 93 PRO A CA 1
ATOM 741 C C . PRO A 1 93 ? 9.255 -2.426 -11.563 1.00 85.81 93 PRO A C 1
ATOM 743 O O . PRO A 1 93 ? 9.647 -1.309 -11.893 1.00 85.81 93 PRO A O 1
ATOM 746 N N . VAL A 1 94 ? 10.095 -3.464 -11.514 1.00 84.38 94 VAL A N 1
ATOM 747 C CA . VAL A 1 94 ? 11.482 -3.356 -12.009 1.00 84.38 94 VAL A CA 1
ATOM 748 C C . VAL A 1 94 ? 11.485 -3.238 -13.532 1.00 84.38 94 VAL A C 1
ATOM 750 O O . VAL A 1 94 ? 12.163 -2.372 -14.082 1.00 84.38 94 VAL A O 1
ATOM 753 N N . TYR A 1 95 ? 10.678 -4.073 -14.184 1.00 86.94 95 TYR A N 1
ATOM 754 C CA . TYR A 1 95 ? 10.406 -4.051 -15.614 1.00 86.94 95 TYR A CA 1
ATOM 755 C C . TYR A 1 95 ? 8.907 -4.032 -15.830 1.00 86.94 95 TYR A C 1
ATOM 757 O O . TYR A 1 95 ? 8.189 -4.767 -15.155 1.00 86.94 95 TYR A O 1
ATOM 765 N N . ILE A 1 96 ? 8.454 -3.241 -16.794 1.00 87.69 96 ILE A N 1
ATOM 766 C CA . ILE A 1 96 ? 7.035 -3.158 -17.096 1.00 87.69 96 ILE A CA 1
ATOM 767 C C . ILE A 1 96 ? 6.536 -4.462 -17.725 1.00 87.69 96 ILE A C 1
ATOM 769 O O . ILE A 1 96 ? 7.091 -4.946 -18.712 1.00 87.69 96 ILE A O 1
ATOM 773 N N . ASP A 1 97 ? 5.476 -5.008 -17.142 1.00 91.12 97 ASP A N 1
ATOM 774 C CA . ASP A 1 97 ? 4.616 -6.000 -17.769 1.00 91.12 97 ASP A CA 1
ATOM 775 C C . ASP A 1 97 ? 3.247 -5.352 -17.997 1.00 91.12 97 ASP A C 1
ATOM 777 O O . ASP A 1 97 ? 2.700 -4.679 -17.119 1.00 91.12 97 ASP A O 1
ATOM 781 N N . ARG A 1 98 ? 2.730 -5.469 -19.222 1.00 90.69 98 ARG A N 1
ATOM 782 C CA . ARG A 1 98 ? 1.511 -4.756 -19.628 1.00 90.69 98 ARG A CA 1
ATOM 783 C C . ARG A 1 98 ? 0.256 -5.420 -19.086 1.00 90.69 98 ARG A C 1
ATOM 785 O O . ARG A 1 98 ? -0.715 -4.713 -18.829 1.00 90.69 98 ARG A O 1
ATOM 792 N N . GLU A 1 99 ? 0.271 -6.739 -18.940 1.00 93.62 99 GLU A N 1
ATOM 793 C CA . GLU A 1 99 ? -0.859 -7.493 -18.405 1.00 93.62 99 GLU A CA 1
ATOM 794 C C . GLU A 1 99 ? -0.988 -7.220 -16.907 1.00 93.62 99 GLU A C 1
ATOM 796 O O . GLU A 1 99 ? -2.084 -6.901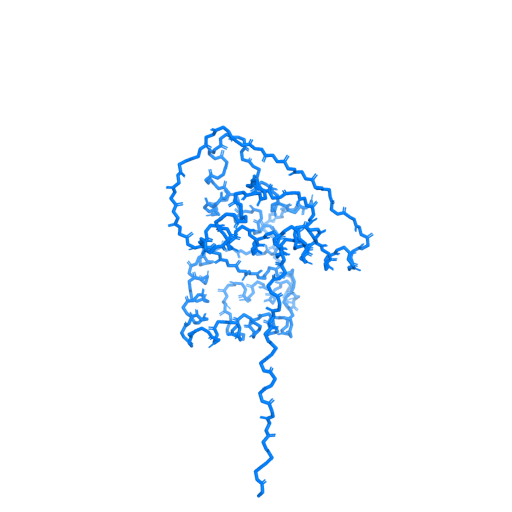 -16.444 1.00 93.62 99 GLU A O 1
ATOM 801 N N . ASP A 1 100 ? 0.133 -7.203 -16.181 1.00 93.31 100 ASP A N 1
ATOM 802 C CA . ASP A 1 100 ? 0.159 -6.861 -14.755 1.00 93.31 100 ASP A CA 1
ATOM 803 C C . ASP A 1 100 ? -0.283 -5.414 -14.509 1.00 93.31 100 ASP A C 1
ATOM 805 O O . ASP A 1 100 ? -1.105 -5.148 -13.627 1.00 93.31 100 ASP A O 1
ATOM 809 N N . ALA A 1 101 ? 0.218 -4.467 -15.313 1.00 91.12 101 ALA A N 1
ATOM 810 C CA . ALA A 1 101 ? -0.182 -3.067 -15.209 1.00 91.12 101 ALA A CA 1
ATOM 811 C C . ALA A 1 101 ? -1.684 -2.893 -15.486 1.00 91.12 101 ALA A C 1
ATOM 813 O O . ALA A 1 101 ? -2.377 -2.224 -14.715 1.00 91.12 101 ALA A O 1
ATOM 814 N N . PHE A 1 102 ? -2.206 -3.532 -16.538 1.00 93.56 102 PHE A N 1
ATOM 815 C CA . PHE A 1 102 ? -3.633 -3.500 -16.856 1.00 93.56 102 PHE A CA 1
ATOM 816 C C . PHE A 1 102 ? -4.475 -4.105 -15.729 1.00 93.56 102 PHE A C 1
ATOM 818 O O . PHE A 1 102 ? -5.433 -3.482 -15.274 1.00 93.56 102 PHE A O 1
ATOM 825 N N . LEU A 1 103 ? -4.105 -5.288 -15.233 1.00 95.19 103 LEU A N 1
ATOM 826 C CA . LEU A 1 103 ? -4.819 -5.967 -14.153 1.00 95.19 103 LEU A CA 1
ATOM 827 C C . LEU A 1 103 ? -4.863 -5.108 -12.883 1.00 95.19 103 LEU A C 1
ATOM 829 O O . LEU A 1 103 ? -5.928 -4.945 -12.278 1.00 95.19 103 LEU A O 1
ATOM 833 N N . PHE A 1 104 ? -3.726 -4.524 -12.504 1.00 94.25 104 PHE A N 1
ATOM 834 C CA . PHE A 1 104 ? -3.617 -3.642 -11.348 1.00 94.25 104 PHE A CA 1
ATOM 835 C C . PHE A 1 104 ? -4.521 -2.411 -11.492 1.00 94.25 104 PHE A C 1
ATOM 837 O O . PHE A 1 104 ? -5.361 -2.137 -10.629 1.00 94.25 104 PHE A O 1
ATOM 844 N N . HIS A 1 105 ? -4.412 -1.696 -12.614 1.00 93.00 105 HIS A N 1
ATOM 845 C CA . HIS A 1 105 ? -5.197 -0.489 -12.860 1.00 93.00 105 HIS A CA 1
ATOM 846 C C . HIS A 1 105 ? -6.697 -0.774 -13.002 1.00 93.00 105 HIS A C 1
ATOM 848 O O . HIS A 1 105 ? -7.503 -0.004 -12.473 1.00 93.00 105 HIS A O 1
ATOM 854 N N . ASN A 1 106 ? -7.077 -1.875 -13.652 1.00 94.50 106 ASN A N 1
ATOM 855 C CA . ASN A 1 106 ? -8.473 -2.271 -13.800 1.00 94.50 106 ASN A CA 1
ATOM 856 C C . ASN A 1 106 ? -9.098 -2.644 -12.448 1.00 94.50 106 ASN A C 1
ATOM 858 O O . ASN A 1 106 ? -10.195 -2.187 -12.141 1.00 94.50 106 ASN A O 1
ATOM 862 N N . THR A 1 107 ? -8.373 -3.368 -11.590 1.00 95.75 107 THR A N 1
ATOM 863 C CA . THR A 1 107 ? -8.844 -3.714 -10.236 1.00 95.75 107 THR A CA 1
ATOM 864 C C . THR A 1 107 ? -9.119 -2.460 -9.397 1.00 95.75 107 THR A C 1
ATOM 866 O O . THR A 1 107 ? -10.167 -2.342 -8.758 1.00 95.75 107 THR A O 1
ATOM 869 N N . LEU A 1 108 ? -8.212 -1.475 -9.436 1.00 93.88 108 LEU A N 1
ATOM 870 C CA . LEU A 1 108 ? -8.401 -0.196 -8.741 1.00 93.88 108 LEU A CA 1
ATOM 871 C C . LEU A 1 108 ? -9.577 0.603 -9.311 1.00 93.88 108 LEU A C 1
ATOM 873 O O . LEU A 1 108 ? -10.342 1.213 -8.557 1.00 93.88 108 LEU A O 1
ATOM 877 N N . LYS A 1 109 ? -9.737 0.596 -10.637 1.00 94.12 109 LYS A N 1
ATOM 878 C CA . LYS A 1 109 ? -10.844 1.266 -11.316 1.00 94.12 109 LYS A CA 1
ATOM 879 C C . LYS A 1 109 ? -12.186 0.652 -10.927 1.00 94.12 109 LYS A C 1
ATOM 881 O O . LYS A 1 109 ? -13.084 1.387 -10.531 1.00 94.12 109 LYS A O 1
ATOM 886 N N . GLU A 1 110 ? -12.306 -0.672 -10.959 1.00 95.56 110 GLU A N 1
ATOM 887 C CA . GLU A 1 110 ? -13.515 -1.390 -10.543 1.00 95.56 110 GLU A CA 1
ATOM 888 C C . GLU A 1 110 ? -13.882 -1.111 -9.081 1.00 95.56 110 GLU A C 1
ATOM 890 O O . GLU A 1 110 ? -15.061 -0.957 -8.757 1.00 95.56 110 GLU A O 1
ATOM 895 N N . ALA A 1 111 ? -12.891 -1.007 -8.190 1.00 94.25 111 ALA A N 1
ATOM 896 C CA . ALA A 1 111 ? -13.121 -0.623 -6.800 1.00 94.25 111 ALA A CA 1
ATOM 897 C C . ALA A 1 111 ? -13.650 0.819 -6.682 1.00 94.25 111 ALA A C 1
ATOM 899 O O . ALA A 1 111 ? -14.622 1.061 -5.969 1.00 94.25 111 ALA A O 1
ATOM 900 N N . CYS A 1 112 ? -13.061 1.768 -7.414 1.00 94.38 112 CYS A N 1
ATOM 901 C CA . CYS A 1 112 ? -13.493 3.169 -7.414 1.00 94.38 112 CYS A CA 1
ATOM 902 C C . CYS A 1 112 ? -14.888 3.361 -8.031 1.00 94.38 112 CYS A C 1
ATOM 904 O O . CYS A 1 112 ? -15.703 4.120 -7.497 1.00 94.38 112 CYS A O 1
ATOM 906 N N . ASP A 1 113 ? -15.176 2.660 -9.128 1.00 94.12 113 ASP A N 1
ATOM 907 C CA . ASP A 1 113 ? -16.421 2.780 -9.893 1.00 94.12 113 ASP A CA 1
ATOM 908 C C . ASP A 1 113 ? -17.654 2.341 -9.091 1.00 94.12 113 ASP A C 1
ATOM 910 O O . ASP A 1 113 ? -18.748 2.854 -9.326 1.00 94.12 113 ASP A O 1
ATOM 914 N N . LYS A 1 114 ? -17.484 1.457 -8.095 1.00 96.00 114 LYS A N 1
ATOM 915 C CA . LYS A 1 114 ? -18.546 1.087 -7.139 1.00 96.00 114 LYS A CA 1
ATOM 916 C C . LYS A 1 114 ? -19.027 2.268 -6.293 1.00 96.00 114 LYS A C 1
ATOM 918 O O . LYS A 1 114 ? -20.151 2.234 -5.797 1.00 96.00 114 LYS A O 1
ATOM 923 N N . HIS A 1 115 ? -18.191 3.290 -6.114 1.00 94.38 115 HIS A N 1
ATOM 924 C CA . HIS A 1 115 ? -18.504 4.461 -5.298 1.00 94.38 115 HIS A CA 1
ATOM 925 C C . HIS A 1 115 ? -18.819 5.689 -6.153 1.00 94.38 115 HIS A C 1
ATOM 927 O O . HIS A 1 115 ? -19.856 6.322 -5.952 1.00 94.38 115 HIS A O 1
ATOM 933 N N . HIS A 1 116 ? -17.943 6.043 -7.100 1.00 93.44 116 HIS A N 1
ATOM 934 C CA . HIS A 1 116 ? -18.177 7.171 -7.998 1.00 93.44 116 HIS A CA 1
ATOM 935 C C . HIS A 1 116 ? -17.313 7.090 -9.273 1.00 93.44 116 HIS A C 1
ATOM 937 O O . HIS A 1 116 ? -16.092 6.956 -9.181 1.00 93.44 116 HIS A O 1
ATOM 943 N N . PRO A 1 117 ? -17.893 7.308 -10.471 1.00 92.00 117 PRO A N 1
ATOM 944 C CA . PRO A 1 117 ? -17.207 7.091 -11.753 1.00 92.00 117 PRO A CA 1
ATOM 945 C C . PRO A 1 117 ? -16.035 8.047 -12.035 1.00 92.00 117 PRO A C 1
ATOM 947 O O . PRO A 1 117 ? -15.235 7.796 -12.931 1.00 92.00 117 PRO A O 1
ATOM 950 N N . LYS A 1 118 ? -15.922 9.170 -11.312 1.00 93.69 118 LYS A N 1
ATOM 951 C CA . LYS A 1 118 ? -14.795 10.115 -11.472 1.00 93.69 118 LYS A CA 1
ATOM 952 C C . LYS A 1 118 ? -13.589 9.813 -10.583 1.00 93.69 118 LYS A C 1
ATOM 954 O O . LYS A 1 118 ? -12.510 10.323 -10.857 1.00 93.69 118 LYS A O 1
ATOM 959 N N . TYR A 1 11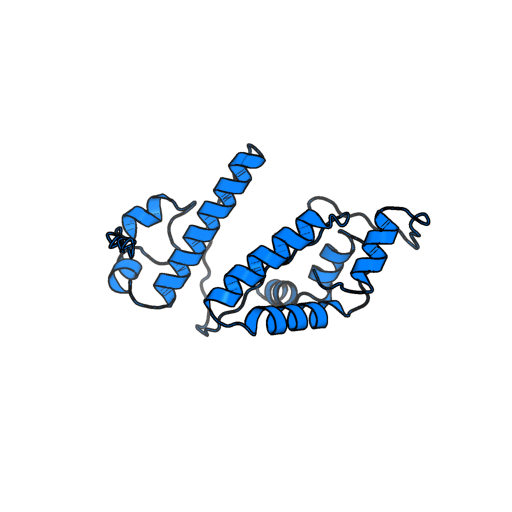9 ? -13.751 8.993 -9.544 1.00 91.94 119 TYR A N 1
ATOM 960 C CA . TYR A 1 119 ? -12.712 8.814 -8.526 1.00 91.94 119 TYR A CA 1
ATOM 961 C C . TYR A 1 119 ? -11.415 8.264 -9.095 1.00 91.94 119 TYR A C 1
ATOM 963 O O . TYR A 1 119 ? -10.356 8.817 -8.824 1.00 91.94 119 TYR A O 1
ATOM 971 N N . TYR A 1 120 ? -11.493 7.241 -9.943 1.00 91.69 120 TYR A N 1
ATOM 972 C CA . TYR A 1 120 ? -10.292 6.676 -10.544 1.00 91.69 120 TYR A CA 1
ATOM 973 C C . TYR A 1 120 ? -9.515 7.715 -11.367 1.00 91.69 120 TYR A C 1
ATOM 975 O O . TYR A 1 120 ? -8.307 7.849 -11.201 1.00 91.69 120 TYR A O 1
ATOM 983 N N . ALA A 1 121 ? -10.205 8.491 -12.210 1.00 91.56 121 ALA A N 1
ATOM 984 C CA . ALA A 1 121 ? -9.568 9.509 -13.044 1.00 91.56 121 ALA A CA 1
ATOM 985 C C . ALA A 1 121 ? -8.914 10.619 -12.202 1.00 91.56 121 ALA A C 1
ATOM 987 O O . ALA A 1 121 ? -7.776 11.010 -12.468 1.00 91.56 121 ALA A O 1
ATOM 988 N N . ASP A 1 122 ? -9.609 11.090 -11.164 1.00 91.12 122 ASP A N 1
ATOM 989 C CA . ASP A 1 122 ? -9.106 12.137 -10.273 1.00 91.12 122 ASP A CA 1
ATOM 990 C C . ASP A 1 122 ? -7.898 11.644 -9.453 1.00 91.12 122 ASP A C 1
ATOM 992 O O . ASP A 1 122 ? -6.882 12.339 -9.366 1.00 91.12 122 ASP A O 1
ATOM 996 N N . PHE A 1 123 ? -7.963 10.427 -8.902 1.00 89.12 123 PHE A N 1
ATOM 997 C CA . PHE A 1 123 ? -6.878 9.842 -8.107 1.00 89.12 123 PHE A CA 1
ATOM 998 C C . PHE A 1 123 ? -5.662 9.458 -8.952 1.00 89.12 123 PHE A C 1
ATOM 1000 O O . PHE A 1 123 ? -4.532 9.704 -8.529 1.00 89.12 123 PHE A O 1
ATOM 1007 N N . LYS A 1 124 ? -5.870 8.938 -10.168 1.00 86.62 124 LYS A N 1
ATOM 1008 C CA . LYS A 1 124 ? -4.785 8.655 -11.117 1.00 86.62 124 LYS A CA 1
ATOM 1009 C C . LYS A 1 124 ? -4.032 9.931 -11.475 1.00 86.62 124 LYS A C 1
ATOM 1011 O O . LYS A 1 124 ? -2.811 9.980 -11.358 1.00 86.62 124 LYS A O 1
ATOM 1016 N N . LYS A 1 125 ? -4.765 10.992 -11.827 1.00 86.56 125 LYS A N 1
ATOM 1017 C CA . LYS A 1 125 ? -4.174 12.297 -12.138 1.00 86.56 125 LYS A CA 1
ATOM 1018 C C . LYS A 1 125 ? -3.414 12.880 -10.947 1.00 86.56 125 LYS A C 1
ATOM 1020 O O . LYS A 1 1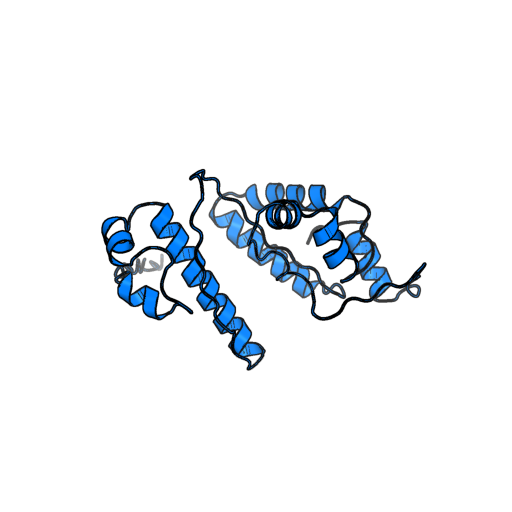25 ? -2.338 13.446 -11.125 1.00 86.56 125 LYS A O 1
ATOM 1025 N N . TRP A 1 126 ? -3.965 12.750 -9.741 1.00 82.62 126 TRP A N 1
ATOM 1026 C CA . TRP A 1 126 ? -3.293 13.193 -8.523 1.00 82.62 126 TRP A CA 1
ATOM 1027 C C . TRP A 1 126 ? -1.961 12.463 -8.312 1.00 82.62 126 TRP A C 1
ATOM 1029 O O . TRP A 1 126 ? -0.955 13.126 -8.069 1.00 82.62 126 TRP A O 1
ATOM 1039 N N . TYR A 1 127 ? -1.921 11.140 -8.492 1.00 75.06 127 TYR A N 1
ATOM 1040 C CA . TYR A 1 127 ? -0.678 10.370 -8.399 1.00 75.06 127 TYR A CA 1
ATOM 1041 C C . TYR A 1 127 ? 0.351 10.803 -9.454 1.00 75.06 127 TYR A C 1
ATOM 1043 O O . TYR A 1 127 ? 1.491 11.099 -9.102 1.00 75.06 127 TYR A O 1
ATOM 1051 N N . SER A 1 128 ? -0.060 10.959 -10.718 1.00 71.88 128 SER A N 1
ATOM 1052 C CA . SER A 1 128 ? 0.835 11.436 -11.784 1.00 71.88 128 SER A CA 1
ATOM 1053 C C . SER A 1 128 ? 1.426 12.819 -11.488 1.00 71.88 128 SER A C 1
ATOM 1055 O O . SER A 1 128 ? 2.603 13.052 -11.738 1.00 71.88 128 SER A O 1
ATOM 1057 N N . SER A 1 129 ? 0.653 13.719 -10.868 1.00 70.56 129 SER A N 1
ATOM 1058 C CA . SER A 1 129 ? 1.154 15.048 -10.483 1.00 70.56 129 SER A CA 1
ATOM 1059 C C . SER A 1 129 ? 2.211 15.023 -9.370 1.00 70.56 129 SER A C 1
ATOM 1061 O O . SER A 1 129 ? 2.949 15.990 -9.199 1.00 70.56 129 SER A O 1
ATOM 1063 N N . ILE A 1 130 ? 2.280 13.935 -8.596 1.00 63.31 130 ILE A N 1
ATOM 1064 C CA . ILE A 1 130 ? 3.298 13.735 -7.555 1.00 63.31 130 ILE A CA 1
ATOM 1065 C C . ILE A 1 130 ? 4.588 13.173 -8.170 1.00 63.31 130 ILE A C 1
ATOM 1067 O O . ILE A 1 130 ? 5.670 13.467 -7.667 1.00 63.31 130 ILE A O 1
ATOM 1071 N N . SER A 1 131 ? 4.484 12.401 -9.257 1.00 55.69 131 SER A N 1
ATOM 1072 C CA . SER A 1 131 ? 5.617 11.762 -9.939 1.00 55.69 131 SER A CA 1
ATOM 1073 C C . SER A 1 131 ? 6.328 12.636 -10.981 1.00 55.69 131 SER A C 1
ATOM 1075 O O . SER A 1 131 ? 7.363 12.219 -11.483 1.00 55.69 131 SER A O 1
ATOM 1077 N N . ASP A 1 132 ? 5.821 13.833 -11.297 1.00 51.50 132 ASP A N 1
ATOM 1078 C CA . ASP A 1 132 ? 6.403 14.752 -12.302 1.00 51.50 132 ASP A CA 1
ATOM 1079 C C . ASP A 1 132 ? 7.792 15.322 -11.924 1.00 51.50 132 ASP A C 1
ATOM 1081 O O . ASP A 1 132 ? 8.392 16.085 -12.681 1.00 51.50 132 ASP A O 1
ATOM 1085 N N . SER A 1 133 ? 8.337 14.977 -10.755 1.00 48.22 133 SER A N 1
ATOM 1086 C CA . SER A 1 133 ? 9.745 15.227 -10.436 1.00 48.22 133 SER A CA 1
ATOM 1087 C C . SER A 1 133 ? 10.630 14.184 -11.129 1.00 48.22 133 SER A C 1
ATOM 1089 O O . SER A 1 133 ? 10.438 13.001 -10.883 1.00 48.22 133 SER A O 1
ATOM 1091 N N . ASP A 1 134 ? 11.588 14.621 -11.955 1.00 46.62 134 ASP A N 1
ATOM 1092 C CA . ASP A 1 134 ? 12.603 13.831 -12.686 1.00 46.62 134 ASP A CA 1
ATOM 1093 C C . ASP A 1 134 ? 13.144 12.607 -11.921 1.00 46.62 134 ASP A C 1
ATOM 1095 O O . ASP A 1 134 ? 14.125 12.685 -11.181 1.00 46.62 134 ASP A O 1
ATOM 1099 N N . VAL A 1 135 ? 12.521 11.446 -12.112 1.00 49.88 135 VAL A N 1
ATOM 1100 C CA . VAL A 1 135 ? 12.828 10.237 -11.347 1.00 49.88 135 VAL A CA 1
ATOM 1101 C C . VAL A 1 135 ? 13.056 9.092 -12.343 1.00 49.88 135 VAL A C 1
ATOM 1103 O O . VAL A 1 135 ? 12.137 8.431 -12.825 1.00 49.88 135 VAL A O 1
ATOM 1106 N N . SER A 1 136 ? 14.323 8.899 -12.722 1.00 42.72 136 SER A N 1
ATOM 1107 C CA . SER A 1 136 ? 14.767 7.854 -13.650 1.00 42.72 136 SER A CA 1
ATOM 1108 C C . SER A 1 136 ? 15.410 6.667 -12.922 1.00 42.72 136 SER A C 1
ATOM 1110 O O . SER A 1 136 ? 16.453 6.826 -12.293 1.00 42.72 136 SER A O 1
ATOM 1112 N N . THR A 1 137 ? 14.869 5.467 -13.164 1.00 42.38 137 THR A N 1
ATOM 1113 C CA . THR A 1 137 ? 15.423 4.108 -12.923 1.00 42.38 137 THR A CA 1
ATOM 1114 C C . THR A 1 137 ? 15.015 3.382 -11.625 1.00 42.38 137 THR A C 1
ATOM 1116 O O . THR A 1 137 ? 15.277 3.813 -10.506 1.00 42.38 137 THR A O 1
ATOM 1119 N N . SER A 1 138 ? 14.410 2.203 -11.801 1.00 53.06 138 SER A N 1
ATOM 1120 C CA . SER A 1 138 ? 13.795 1.315 -10.804 1.00 53.06 138 SER A CA 1
ATOM 1121 C C . SER A 1 138 ? 14.664 0.985 -9.572 1.00 53.06 138 SER A C 1
ATOM 1123 O O . SER A 1 138 ? 15.849 0.706 -9.690 1.00 53.06 138 SER A O 1
ATOM 1125 N N . ALA A 1 139 ? 14.048 0.970 -8.382 1.00 48.72 139 ALA A N 1
ATOM 1126 C CA . ALA A 1 139 ? 14.625 0.800 -7.031 1.00 48.72 139 ALA A CA 1
ATOM 1127 C C . ALA A 1 139 ? 15.512 1.947 -6.491 1.00 48.72 139 ALA A C 1
ATOM 1129 O O . ALA A 1 139 ? 15.284 2.365 -5.354 1.00 48.72 139 ALA A O 1
ATOM 1130 N N . TYR A 1 140 ? 16.445 2.503 -7.278 1.00 54.97 140 TYR A N 1
ATOM 1131 C CA . TYR A 1 140 ? 17.242 3.699 -6.910 1.00 54.97 140 TYR A CA 1
ATOM 1132 C C . TYR A 1 140 ? 16.317 4.861 -6.548 1.00 54.97 140 TYR A C 1
ATOM 1134 O O . TYR A 1 140 ? 16.348 5.422 -5.452 1.00 54.97 140 TYR A O 1
ATOM 1142 N N . VAL A 1 141 ? 15.389 5.085 -7.472 1.00 66.44 141 VAL A N 1
ATOM 1143 C CA . VAL A 1 141 ? 14.266 6.000 -7.384 1.00 66.44 141 VAL A CA 1
ATOM 1144 C C . VAL A 1 141 ? 13.439 5.795 -6.128 1.00 66.44 141 VAL A C 1
ATOM 1146 O O . VAL A 1 141 ? 12.999 6.772 -5.549 1.00 66.44 141 VAL A O 1
ATOM 1149 N N . TYR A 1 142 ? 13.205 4.559 -5.686 1.00 78.75 142 TYR A N 1
ATOM 1150 C CA . TYR A 1 142 ? 12.294 4.332 -4.566 1.00 78.75 142 TYR A CA 1
ATOM 1151 C C . TYR A 1 142 ? 12.910 4.821 -3.252 1.00 78.75 142 TYR A C 1
ATOM 1153 O O . TYR A 1 142 ? 12.252 5.483 -2.451 1.00 78.75 142 TYR A O 1
ATOM 1161 N N . VAL A 1 143 ? 14.206 4.556 -3.049 1.00 84.06 143 VAL A N 1
ATOM 1162 C CA . VAL A 1 143 ? 14.939 5.069 -1.884 1.00 84.06 143 VAL A CA 1
ATOM 1163 C C . VAL A 1 143 ? 15.106 6.584 -1.970 1.00 84.06 143 VAL A C 1
ATOM 1165 O O . VAL A 1 143 ? 14.844 7.276 -0.987 1.00 84.06 143 VAL A O 1
ATOM 1168 N N . GLU A 1 144 ? 15.502 7.107 -3.131 1.00 83.06 144 GLU A N 1
ATOM 1169 C CA . GLU A 1 144 ? 15.641 8.551 -3.348 1.00 83.06 144 GLU A CA 1
ATOM 1170 C C . GLU A 1 144 ? 14.315 9.279 -3.134 1.00 83.06 144 GLU A C 1
ATOM 1172 O O . GLU A 1 144 ? 14.264 10.253 -2.386 1.00 83.06 144 GLU A O 1
ATOM 1177 N N . PHE A 1 145 ? 13.224 8.761 -3.693 1.00 81.00 145 PHE A N 1
ATOM 1178 C CA . PHE A 1 145 ? 11.883 9.294 -3.515 1.00 81.00 145 PHE A CA 1
ATOM 1179 C C . PHE A 1 145 ? 11.472 9.306 -2.047 1.00 81.00 145 PHE A C 1
ATOM 1181 O O . PHE A 1 145 ? 11.092 10.358 -1.528 1.00 81.00 145 PHE A O 1
ATOM 1188 N N . ASN A 1 146 ? 11.630 8.179 -1.351 1.00 84.81 146 ASN A N 1
ATOM 1189 C CA . ASN A 1 146 ? 11.280 8.072 0.062 1.00 84.81 146 ASN A CA 1
ATOM 1190 C C . ASN A 1 146 ? 12.066 9.060 0.933 1.00 84.81 146 ASN A C 1
ATOM 1192 O O . ASN A 1 146 ? 11.510 9.658 1.851 1.00 84.81 146 ASN A O 1
ATOM 1196 N N . LEU A 1 147 ? 13.355 9.262 0.658 1.00 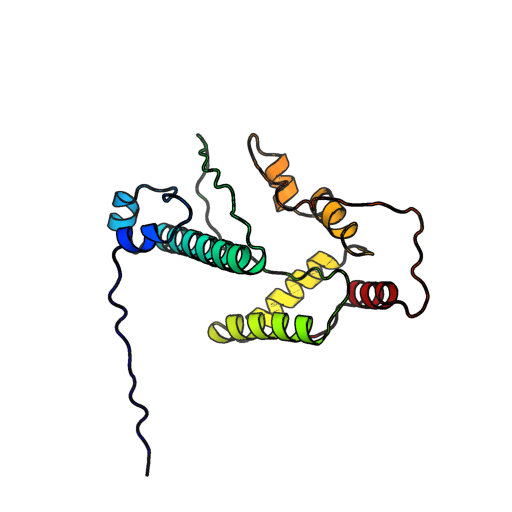84.75 147 LEU A N 1
ATOM 1197 C CA . LEU A 1 147 ? 14.193 10.152 1.464 1.00 84.75 147 LEU A CA 1
ATOM 1198 C C . LEU A 1 147 ? 14.040 11.632 1.079 1.00 84.75 147 LEU A C 1
ATOM 1200 O O . LEU A 1 147 ? 14.107 12.505 1.949 1.00 84.75 147 LEU A O 1
ATOM 1204 N N . MET A 1 148 ? 13.830 11.937 -0.202 1.00 82.44 148 MET A N 1
ATOM 1205 C CA . MET A 1 148 ? 13.858 13.306 -0.723 1.00 82.44 148 MET A CA 1
ATOM 1206 C C . MET A 1 148 ? 12.484 13.926 -0.935 1.00 82.44 148 MET A C 1
ATOM 1208 O O . MET A 1 148 ? 12.372 15.147 -0.815 1.00 82.44 148 MET A O 1
ATOM 1212 N N . TYR A 1 149 ? 11.443 13.146 -1.218 1.00 80.25 149 TYR A N 1
ATOM 1213 C CA . TYR A 1 149 ? 10.147 13.669 -1.670 1.00 80.25 149 TYR A CA 1
ATOM 1214 C C . TYR A 1 149 ? 8.964 13.171 -0.834 1.00 80.25 149 TYR A C 1
ATOM 1216 O O . TYR A 1 149 ? 8.038 13.953 -0.598 1.00 80.25 149 TYR A O 1
ATOM 1224 N N . ASP A 1 150 ? 9.018 11.949 -0.299 1.00 83.25 150 ASP A N 1
ATOM 1225 C CA . ASP A 1 150 ? 7.923 11.384 0.489 1.00 83.25 150 ASP A CA 1
ATOM 1226 C C . ASP A 1 150 ? 7.661 12.198 1.770 1.00 83.25 150 ASP A C 1
ATOM 1228 O O . ASP A 1 150 ? 8.478 12.311 2.693 1.00 83.25 150 ASP A O 1
ATOM 1232 N N . ARG A 1 151 ? 6.468 12.800 1.819 1.00 85.12 151 ARG A N 1
ATOM 1233 C CA . ARG A 1 151 ? 6.033 13.653 2.931 1.00 85.12 151 ARG A CA 1
ATOM 1234 C C . ARG A 1 151 ? 5.806 12.858 4.218 1.00 85.12 151 ARG A C 1
ATOM 1236 O O . ARG A 1 151 ? 6.033 13.404 5.298 1.00 85.12 151 ARG A O 1
ATOM 1243 N N . GLY A 1 152 ? 5.378 11.603 4.118 1.00 83.56 152 GLY A N 1
ATOM 1244 C CA . GLY A 1 152 ? 5.148 10.705 5.247 1.00 83.56 152 GLY A CA 1
ATOM 1245 C C . GLY A 1 152 ? 6.451 10.273 5.915 1.00 83.56 152 GLY A C 1
ATOM 1246 O O . GLY A 1 152 ? 6.557 10.346 7.142 1.00 83.56 152 GLY A O 1
ATOM 1247 N N . ILE A 1 153 ? 7.472 9.922 5.129 1.00 85.25 153 ILE A N 1
ATOM 1248 C CA . ILE A 1 153 ? 8.814 9.610 5.641 1.00 85.25 153 ILE A CA 1
ATOM 1249 C C . ILE A 1 153 ? 9.419 10.838 6.325 1.00 85.25 153 ILE A C 1
ATOM 1251 O O . ILE A 1 153 ? 9.848 10.742 7.475 1.00 85.25 153 ILE A O 1
ATOM 1255 N N . LYS A 1 154 ? 9.395 12.012 5.680 1.00 85.00 154 LYS A N 1
ATOM 1256 C CA . LYS A 1 154 ? 9.915 13.263 6.269 1.00 85.00 154 LYS A CA 1
ATOM 1257 C C . LYS A 1 154 ? 9.230 13.629 7.583 1.00 85.00 154 LYS A C 1
ATOM 1259 O O . LYS A 1 154 ? 9.901 13.957 8.566 1.00 85.00 154 LYS A O 1
ATOM 1264 N N . PHE A 1 155 ? 7.898 13.562 7.609 1.00 85.50 155 PHE A N 1
ATOM 1265 C CA . PHE A 1 155 ? 7.117 13.806 8.818 1.00 85.50 155 PHE A CA 1
ATOM 1266 C C . PHE A 1 155 ? 7.474 12.803 9.918 1.00 85.50 155 PHE A C 1
ATOM 1268 O O . PHE A 1 155 ? 7.717 13.187 11.061 1.00 85.50 155 PHE A O 1
ATOM 1275 N N . GLY A 1 156 ? 7.577 11.522 9.567 1.00 84.38 156 GLY A N 1
ATOM 1276 C CA . GLY A 1 156 ? 7.954 10.470 10.496 1.00 84.38 156 GLY A CA 1
ATOM 1277 C C . GLY A 1 156 ? 9.359 10.630 11.064 1.00 84.38 156 GLY A C 1
ATOM 1278 O O . GLY A 1 156 ? 9.526 10.511 12.271 1.00 84.38 156 GLY A O 1
ATOM 1279 N N . LEU A 1 157 ? 10.354 10.954 10.237 1.00 85.81 157 LEU A N 1
ATOM 1280 C CA . LEU A 1 157 ? 11.733 11.197 10.680 1.00 85.81 157 LEU A CA 1
ATOM 1281 C C . LEU A 1 157 ? 11.843 12.402 11.622 1.00 85.81 157 LEU A C 1
ATOM 1283 O O . LEU A 1 157 ? 12.702 12.420 12.499 1.00 85.81 157 LEU A O 1
ATOM 1287 N N . SER A 1 158 ? 10.949 13.379 11.472 1.00 83.88 158 SER A N 1
ATOM 1288 C CA . SER A 1 158 ? 10.883 14.558 12.342 1.00 83.88 158 SER A CA 1
ATOM 1289 C C . SER A 1 158 ? 10.244 14.267 13.709 1.00 83.88 158 SER A C 1
ATOM 1291 O O . SER A 1 158 ? 10.349 15.085 14.620 1.00 83.88 158 SER A O 1
ATOM 1293 N N . MET A 1 159 ? 9.585 13.115 13.872 1.00 80.12 159 MET A N 1
ATOM 1294 C CA . MET A 1 159 ? 8.859 12.734 15.084 1.00 80.12 159 MET A CA 1
ATOM 1295 C C . MET A 1 159 ? 9.629 11.663 15.882 1.00 80.12 159 MET A C 1
ATOM 1297 O O . MET A 1 159 ? 9.857 10.558 15.376 1.00 80.12 159 MET A O 1
ATOM 1301 N N . PRO A 1 160 ? 9.998 11.920 17.153 1.00 77.31 160 PRO A N 1
ATOM 1302 C CA . PRO A 1 160 ? 10.724 10.952 17.971 1.00 77.31 160 PRO A CA 1
ATOM 1303 C C . PRO A 1 160 ? 9.993 9.606 18.096 1.00 77.31 160 PRO A C 1
ATOM 1305 O O . PRO A 1 160 ? 8.798 9.539 18.388 1.00 77.31 160 PRO A O 1
ATOM 1308 N N . GLY A 1 161 ? 10.722 8.505 17.893 1.00 73.94 161 GLY A N 1
ATOM 1309 C CA . GLY A 1 161 ? 10.192 7.145 18.052 1.00 73.94 161 GLY A CA 1
ATOM 1310 C C . GLY A 1 161 ? 9.285 6.659 16.913 1.00 73.94 161 GLY A C 1
ATOM 1311 O O . GLY A 1 161 ? 8.555 5.682 17.095 1.00 73.94 161 GLY A O 1
ATOM 1312 N N . CYS A 1 162 ? 9.272 7.328 15.754 1.00 75.31 162 CYS A N 1
ATOM 1313 C CA . CYS A 1 162 ? 8.628 6.848 14.524 1.00 75.31 162 CYS A CA 1
ATOM 1314 C C . CYS A 1 162 ? 9.473 5.796 13.808 1.00 75.31 162 CYS A C 1
ATOM 1316 O O . CYS A 1 162 ? 10.674 5.956 13.620 1.00 75.31 162 CYS A O 1
ATOM 1318 N N . ARG A 1 163 ? 8.813 4.722 13.365 1.00 77.06 163 ARG A N 1
ATOM 1319 C CA . ARG A 1 163 ? 9.403 3.676 12.525 1.00 77.06 163 ARG A CA 1
ATOM 1320 C C . ARG A 1 163 ? 8.904 3.868 11.099 1.00 77.06 163 ARG A C 1
ATOM 1322 O O . ARG A 1 163 ? 7.875 3.315 10.737 1.00 77.06 163 ARG A O 1
ATOM 1329 N N . VAL A 1 164 ? 9.603 4.688 10.321 1.00 81.12 164 VAL A N 1
ATOM 1330 C CA . VAL A 1 164 ? 9.198 5.014 8.939 1.00 81.12 164 VAL A CA 1
ATOM 1331 C C . VAL A 1 164 ? 10.069 4.383 7.865 1.00 81.12 164 VAL A C 1
ATOM 1333 O O . VAL A 1 164 ? 9.673 4.335 6.715 1.00 81.12 164 VAL A O 1
ATOM 1336 N N . LEU A 1 165 ? 11.208 3.798 8.232 1.00 85.38 165 LEU A N 1
ATOM 1337 C CA . LEU A 1 165 ? 12.141 3.199 7.273 1.00 85.38 165 LEU A CA 1
ATOM 1338 C C . LEU A 1 165 ? 11.779 1.760 6.868 1.00 85.38 165 LEU A C 1
ATOM 1340 O O . LEU A 1 165 ? 12.608 1.060 6.297 1.00 85.38 165 LEU A O 1
ATOM 1344 N N . MET A 1 166 ? 10.554 1.310 7.159 1.00 86.69 166 MET A N 1
ATOM 1345 C CA . MET A 1 166 ? 10.078 -0.028 6.781 1.00 86.69 166 MET A CA 1
ATOM 1346 C C . MET A 1 166 ? 9.935 -0.200 5.264 1.00 86.69 166 MET A C 1
ATOM 1348 O O . MET A 1 166 ? 9.949 -1.328 4.789 1.00 86.69 166 MET A O 1
ATOM 1352 N N . SER A 1 167 ? 9.793 0.899 4.519 1.00 86.38 167 SER A N 1
ATOM 1353 C CA . SER A 1 167 ? 9.653 0.894 3.061 1.00 86.38 167 SER A CA 1
ATOM 1354 C C . SER A 1 167 ? 10.981 0.751 2.311 1.00 86.38 167 SER A C 1
ATOM 1356 O O . SER A 1 167 ? 10.972 0.576 1.096 1.00 86.38 167 SER A O 1
ATOM 1358 N N . LEU A 1 168 ? 12.134 0.845 2.983 1.00 87.62 168 LEU A N 1
ATOM 1359 C CA . LEU A 1 168 ? 13.421 0.716 2.299 1.00 87.62 168 LEU A CA 1
ATOM 1360 C C . LEU A 1 168 ? 13.674 -0.748 1.891 1.00 87.62 168 LEU A C 1
ATOM 1362 O O . LEU A 1 168 ? 13.477 -1.648 2.710 1.00 87.62 168 LEU A O 1
ATOM 1366 N N . PRO A 1 169 ? 14.138 -1.004 0.652 1.00 89.00 169 PRO A N 1
ATOM 1367 C CA . PRO A 1 169 ? 14.454 -2.351 0.200 1.00 89.00 169 PRO A CA 1
ATOM 1368 C C . PRO A 1 169 ? 15.676 -2.906 0.942 1.00 89.00 169 PRO A C 1
ATOM 1370 O O . PRO A 1 169 ? 16.501 -2.159 1.468 1.00 89.00 169 PRO A O 1
ATOM 1373 N N . LEU A 1 170 ? 15.830 -4.234 0.925 1.00 88.75 170 LEU A N 1
ATOM 1374 C CA . LEU A 1 170 ? 16.970 -4.919 1.549 1.00 88.75 170 LEU A CA 1
ATOM 1375 C C . LEU A 1 170 ? 18.318 -4.455 0.976 1.00 88.75 170 LEU A C 1
ATOM 1377 O O . LEU A 1 170 ? 19.299 -4.318 1.705 1.00 88.75 170 LEU A O 1
ATOM 1381 N N . THR A 1 171 ? 18.363 -4.224 -0.334 1.00 86.62 171 THR A N 1
ATOM 1382 C CA . THR A 1 171 ? 19.545 -3.739 -1.043 1.00 86.62 171 THR A CA 1
ATOM 1383 C C . THR A 1 171 ? 19.144 -2.678 -2.052 1.00 86.62 171 THR A C 1
ATOM 1385 O O . THR A 1 171 ? 18.163 -2.846 -2.775 1.00 86.62 171 THR A O 1
ATOM 1388 N N . ALA A 1 172 ? 19.956 -1.634 -2.150 1.00 86.75 172 ALA A N 1
ATOM 1389 C CA . ALA A 1 172 ? 19.935 -0.671 -3.237 1.00 86.75 172 ALA A CA 1
ATOM 1390 C C . ALA A 1 172 ? 21.374 -0.473 -3.727 1.00 86.75 172 ALA A C 1
ATOM 1392 O O . ALA A 1 172 ? 22.333 -0.623 -2.966 1.00 86.75 172 ALA A O 1
ATOM 1393 N N . ARG A 1 173 ? 21.528 -0.180 -5.013 1.00 84.06 173 ARG A N 1
ATOM 1394 C CA . ARG A 1 173 ? 22.808 0.154 -5.653 1.00 84.06 173 ARG A CA 1
ATOM 1395 C C . ARG A 1 173 ? 22.729 1.614 -6.086 1.00 84.06 173 ARG A C 1
ATOM 1397 O O . ARG A 1 173 ? 21.635 2.140 -6.092 1.00 84.06 173 ARG A O 1
ATOM 1404 N N . TRP A 1 174 ? 23.838 2.251 -6.456 1.00 84.38 174 TRP A N 1
ATOM 1405 C CA . TRP A 1 174 ? 23.866 3.510 -7.219 1.00 84.38 174 TRP A CA 1
ATOM 1406 C C . TRP A 1 174 ? 24.967 3.409 -8.264 1.00 84.38 174 TRP A C 1
ATOM 1408 O O . TRP A 1 174 ? 26.074 2.974 -7.951 1.00 84.38 174 TRP A O 1
ATOM 1418 N N . GLU A 1 175 ? 24.654 3.769 -9.505 1.00 83.62 175 GLU A N 1
ATOM 1419 C CA . GLU A 1 175 ? 25.622 3.809 -10.598 1.00 83.62 175 GLU A CA 1
ATOM 1420 C C . GLU A 1 175 ? 25.638 5.192 -11.222 1.00 83.62 175 GLU A C 1
ATOM 1422 O O . GLU A 1 175 ? 24.604 5.741 -11.596 1.00 83.62 175 GLU A O 1
ATOM 1427 N N . PHE A 1 176 ? 26.831 5.763 -11.327 1.00 84.06 176 PHE A N 1
ATOM 1428 C CA . PHE A 1 176 ? 26.999 7.079 -11.909 1.00 84.06 176 PHE A CA 1
ATOM 1429 C C . PHE A 1 176 ? 26.931 7.007 -13.437 1.00 84.06 176 PHE A C 1
ATOM 1431 O O . PHE A 1 176 ? 27.635 6.201 -14.039 1.00 84.06 176 PHE A O 1
ATOM 1438 N N . MET A 1 177 ? 26.113 7.874 -14.044 1.00 81.62 177 MET A N 1
ATOM 1439 C CA . MET A 1 177 ? 25.920 7.966 -15.501 1.00 81.62 177 MET A CA 1
ATOM 1440 C C . MET A 1 177 ? 25.623 6.612 -16.169 1.00 81.62 177 MET A C 1
ATOM 1442 O O . MET A 1 177 ? 26.164 6.291 -17.224 1.00 81.62 177 MET A O 1
ATOM 1446 N N . HIS A 1 178 ? 24.766 5.804 -15.544 1.00 82.69 178 HIS A N 1
ATOM 1447 C CA . HIS A 1 178 ? 24.307 4.559 -16.145 1.00 82.69 178 HIS A CA 1
ATOM 1448 C C . HIS A 1 178 ? 23.396 4.849 -17.347 1.00 82.69 178 HIS A C 1
ATOM 1450 O O . HIS A 1 178 ? 22.352 5.484 -17.204 1.00 82.69 178 HIS A O 1
ATOM 1456 N N . GLU A 1 179 ? 23.769 4.349 -18.523 1.00 83.56 179 GLU A N 1
ATOM 1457 C CA . GLU A 1 179 ? 22.944 4.408 -19.730 1.00 83.56 179 GLU A CA 1
ATOM 1458 C C . GLU A 1 179 ? 22.488 2.992 -20.100 1.00 83.56 179 GLU A C 1
ATOM 1460 O O . GLU A 1 179 ? 23.334 2.140 -20.400 1.00 83.56 179 GLU A O 1
ATOM 1465 N N . PRO A 1 180 ? 21.173 2.705 -20.098 1.00 85.81 180 PRO A N 1
ATOM 1466 C CA . PRO A 1 180 ? 20.699 1.391 -20.494 1.00 85.81 180 PRO A CA 1
ATOM 1467 C C . PRO A 1 180 ? 20.943 1.155 -21.985 1.00 85.81 180 PRO A C 1
ATOM 1469 O O . PRO A 1 180 ? 20.893 2.070 -22.813 1.00 85.81 180 PRO A O 1
ATOM 1472 N N . GLY A 1 181 ? 21.172 -0.109 -22.339 1.00 88.06 181 GLY A N 1
ATOM 1473 C CA . GLY A 1 181 ? 21.314 -0.513 -23.732 1.00 88.06 181 GLY A CA 1
ATOM 1474 C C . GLY A 1 181 ? 20.073 -0.145 -24.551 1.00 88.06 181 GLY A C 1
ATOM 1475 O O . GLY A 1 181 ? 18.938 -0.304 -24.107 1.00 88.06 181 GLY A O 1
ATOM 1476 N N . LYS A 1 182 ? 20.268 0.333 -25.783 1.00 89.38 182 LYS A N 1
ATOM 1477 C CA . LYS A 1 182 ? 19.147 0.664 -26.676 1.00 89.38 182 LYS A CA 1
ATOM 1478 C C . LYS A 1 182 ? 18.286 -0.578 -26.932 1.00 89.38 182 LYS A C 1
ATOM 1480 O O . LYS A 1 182 ? 18.812 -1.616 -27.322 1.00 89.38 182 LYS A O 1
ATOM 1485 N N . GLY A 1 183 ? 16.972 -0.448 -26.742 1.00 88.12 183 GLY A N 1
ATOM 1486 C CA . GLY A 1 183 ? 16.015 -1.549 -26.905 1.00 88.12 183 GLY A CA 1
ATOM 1487 C C . GLY A 1 183 ? 16.020 -2.577 -25.767 1.00 88.12 183 GLY A C 1
ATOM 1488 O O . GLY A 1 183 ? 15.393 -3.623 -25.911 1.00 88.12 183 GLY A O 1
ATOM 1489 N N . SER A 1 184 ? 16.720 -2.313 -24.658 1.00 91.06 184 SER A N 1
ATOM 1490 C CA . SER A 1 184 ? 16.645 -3.160 -23.468 1.00 91.06 184 SER A CA 1
ATOM 1491 C C . SER A 1 184 ? 15.340 -2.932 -22.694 1.00 91.06 184 SER A C 1
ATOM 1493 O O . SER A 1 184 ? 14.657 -1.920 -22.870 1.00 91.06 184 SER A O 1
ATOM 1495 N N . ARG A 1 185 ? 14.999 -3.865 -21.797 1.00 88.88 185 ARG A N 1
ATOM 1496 C CA . ARG A 1 185 ? 13.808 -3.747 -20.936 1.00 88.88 185 ARG A CA 1
ATOM 1497 C C . ARG A 1 185 ? 13.919 -2.564 -19.971 1.00 88.88 185 ARG A C 1
ATOM 1499 O O . ARG A 1 185 ? 12.915 -1.945 -19.633 1.00 88.88 185 ARG A O 1
ATOM 1506 N N . GLU A 1 186 ? 15.136 -2.226 -19.548 1.00 85.12 186 GLU A N 1
ATOM 1507 C CA . GLU A 1 186 ? 15.426 -1.040 -18.739 1.00 85.12 186 GLU A CA 1
ATOM 1508 C C . GLU A 1 186 ? 15.102 0.244 -19.512 1.00 85.12 186 GLU A C 1
ATOM 1510 O O . GLU A 1 186 ? 14.505 1.161 -18.953 1.00 85.12 186 GLU A O 1
ATOM 1515 N N . ALA A 1 187 ? 15.454 0.305 -20.802 1.00 86.25 187 ALA A N 1
ATOM 1516 C CA . ALA A 1 187 ? 15.147 1.457 -21.644 1.00 86.25 187 ALA A CA 1
ATOM 1517 C C . ALA A 1 187 ? 13.630 1.635 -21.840 1.00 86.25 187 ALA A C 1
ATOM 1519 O O . ALA A 1 187 ? 13.141 2.760 -21.738 1.00 86.25 187 ALA A O 1
ATOM 1520 N N . GLU A 1 188 ? 12.880 0.543 -22.046 1.00 88.31 188 GLU A N 1
ATOM 1521 C CA . GLU A 1 188 ? 11.408 0.588 -22.107 1.00 88.31 188 GLU A CA 1
ATOM 1522 C C . GLU A 1 188 ? 10.805 1.085 -20.784 1.0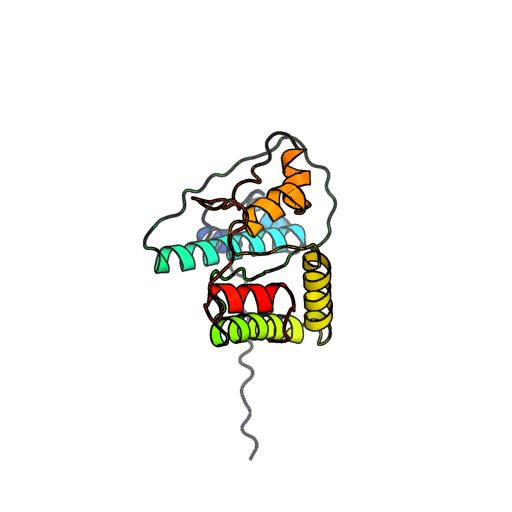0 88.31 188 GLU A C 1
ATOM 1524 O O . GLU A 1 188 ? 9.934 1.957 -20.785 1.00 88.31 188 GLU A O 1
ATOM 1529 N N . MET A 1 189 ? 11.294 0.578 -19.647 1.00 85.12 189 MET A N 1
ATOM 1530 C CA . MET A 1 189 ? 10.824 1.006 -18.328 1.00 85.12 189 MET A CA 1
ATOM 1531 C C . MET A 1 189 ? 11.061 2.506 -18.101 1.00 85.12 189 MET A C 1
ATOM 1533 O O . MET A 1 189 ? 10.164 3.215 -17.646 1.00 85.12 189 MET A O 1
ATOM 1537 N N . LEU A 1 190 ? 12.240 3.020 -18.466 1.00 81.00 190 LEU A N 1
ATOM 1538 C CA . LEU A 1 190 ? 12.535 4.453 -18.374 1.00 81.00 190 LEU A CA 1
ATOM 1539 C C . LEU A 1 190 ? 11.625 5.308 -19.254 1.00 81.00 190 LEU A C 1
ATOM 1541 O O . LEU A 1 190 ? 11.249 6.409 -18.852 1.00 81.00 190 LEU A O 1
ATOM 1545 N N . GLU A 1 191 ? 11.275 4.831 -20.447 1.00 84.19 191 GLU A N 1
ATOM 1546 C CA . GLU A 1 191 ? 10.366 5.547 -21.339 1.00 84.19 191 GLU A CA 1
ATOM 1547 C C . GLU A 1 191 ? 8.969 5.684 -20.722 1.00 84.19 191 GLU A C 1
ATOM 1549 O O . GLU A 1 191 ? 8.384 6.768 -20.776 1.00 84.19 191 GLU A O 1
ATOM 1554 N N . VAL A 1 192 ? 8.466 4.612 -20.099 1.00 83.88 192 VAL A N 1
ATOM 1555 C CA . VAL A 1 192 ? 7.173 4.592 -19.396 1.00 83.88 192 VAL A CA 1
ATOM 1556 C C . VAL A 1 192 ? 7.185 5.497 -18.165 1.00 83.88 192 VAL A C 1
ATOM 1558 O O . VAL A 1 192 ? 6.209 6.204 -17.932 1.00 83.88 192 VAL A O 1
ATOM 1561 N N . LEU A 1 193 ? 8.278 5.516 -17.397 1.00 78.12 193 LEU A N 1
ATOM 1562 C CA . LEU A 1 193 ? 8.405 6.398 -16.230 1.00 78.12 193 LEU A CA 1
ATOM 1563 C C . LEU A 1 193 ? 8.428 7.878 -16.623 1.00 78.12 193 LEU A C 1
ATOM 1565 O O . LEU A 1 193 ? 7.798 8.697 -15.965 1.00 78.12 193 LEU A O 1
ATOM 1569 N N . ARG A 1 194 ? 9.127 8.220 -17.712 1.00 79.19 194 ARG A N 1
ATOM 1570 C CA . ARG A 1 194 ? 9.185 9.600 -18.222 1.00 79.19 194 ARG A CA 1
ATOM 1571 C C . ARG A 1 194 ? 7.877 10.051 -18.861 1.00 79.19 194 ARG A C 1
ATOM 1573 O O . ARG A 1 194 ? 7.581 11.239 -18.854 1.00 79.19 194 ARG A O 1
ATOM 1580 N N . ASN A 1 195 ? 7.127 9.122 -19.448 1.00 81.50 195 ASN A N 1
ATOM 1581 C CA . ASN A 1 195 ? 5.873 9.403 -20.138 1.00 81.50 195 ASN A CA 1
ATOM 1582 C C . ASN A 1 195 ? 4.784 8.461 -19.607 1.00 81.50 195 ASN A C 1
ATOM 1584 O O . ASN A 1 195 ? 4.542 7.413 -20.222 1.00 81.50 195 ASN A O 1
ATOM 1588 N N . PRO A 1 196 ? 4.137 8.813 -18.477 1.00 78.50 196 PRO A N 1
ATOM 1589 C CA . PRO A 1 196 ? 3.083 8.001 -17.886 1.00 78.50 196 PRO A CA 1
ATOM 1590 C C . PRO A 1 196 ? 2.010 7.641 -18.916 1.00 78.50 196 PRO A C 1
ATOM 1592 O O . PRO A 1 196 ? 1.496 8.504 -19.631 1.00 78.50 196 PRO A O 1
ATOM 1595 N N . LYS A 1 197 ? 1.689 6.348 -19.009 1.00 78.44 197 LYS A N 1
ATOM 1596 C CA . LYS A 1 197 ? 0.702 5.819 -19.955 1.00 78.44 197 LYS A CA 1
ATOM 1597 C C . LYS A 1 197 ? -0.653 5.627 -19.287 1.00 78.44 197 LYS A C 1
ATOM 1599 O O . LYS A 1 197 ? -0.757 5.359 -18.090 1.00 78.44 197 LYS A O 1
ATOM 1604 N N . GLU A 1 198 ? -1.696 5.720 -20.103 1.00 81.56 198 GLU A N 1
ATOM 1605 C CA . GLU A 1 198 ? -2.995 5.179 -19.734 1.00 81.56 198 GLU A CA 1
ATOM 1606 C C . GLU A 1 198 ? -2.943 3.650 -19.852 1.00 81.56 198 GLU A C 1
ATOM 1608 O O . GLU A 1 198 ? -2.426 3.120 -20.838 1.00 81.56 198 GLU A O 1
ATOM 1613 N N . TRP A 1 199 ? -3.439 2.978 -18.815 1.00 81.94 199 TRP A N 1
ATOM 1614 C CA . TRP A 1 199 ? -3.468 1.529 -18.639 1.00 81.94 199 TRP A CA 1
ATOM 1615 C C . TRP A 1 199 ? -4.926 1.117 -18.537 1.00 81.94 199 TRP A C 1
ATOM 1617 O O . TRP A 1 199 ? -5.665 1.847 -17.829 1.00 81.94 199 TRP A O 1
#